Protein AF-A0A3B4TNE7-F1 (afdb_monomer_lite)

pLDDT: mean 70.41, std 19.79, range [25.27, 96.88]

Secondary structure (DSSP, 8-state):
--PPPPP---PPP--SSSHHHHHHHHHTTTT----PPP---HHHHHHHHHHHHHHHHHHHHHHHHHHHHHHHHHHHHHHHHHHHHSPPHHHHHHHHHHHHHHHTTSSSS------------------------TT-----S------TTTTTTT--HHHHHHHHHHHHHHSSTT-----HHHHT-HHHHHSSS---SS-SS-H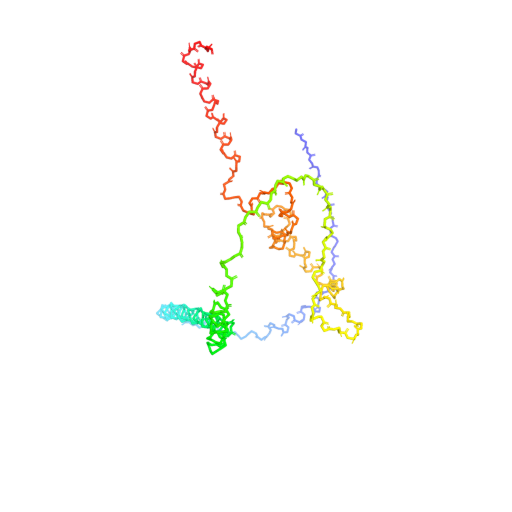HHHHHHHHHHHHHHHHHHHHTT----

InterPro domains:
  IPR012579 U3 small nucleolar RNA-associated protein NOL7, C-terminal [PF08157] (143-206)

Organism: Seriola dumerili (NCBI:txid41447)

Sequence (229 aa):
MAKKQRGKTTSQSKTANNEKQEENFTLMLESSDDEAPEEVTFEDSKAQALRSMKRALDTARREKELLKEKRRKRQELFQEQKKRKLLPDDLLEEIDSASSKKQKQSEDEAEEERQEDDEEESRKKKKKRSGKFVHARNLKGNYTVATMKEERASASFQQQAAKDFIQSRLYGPGSCRTTSNELLSLQNKKGRNKSAAVQFVKKDWACKEKAKAEKLKKRWVHKQQIPSC

Foldseek 3Di:
DDDDDDDDDDDDDDPDPVPVVVVVVVVVPVPPPVPDPDPQDPVNVVVVVVVVVVVVVVVVVVVVVVVVVVVVVVVVVVVVVVVVPDDPVVVVVVVVVVVVVVVVVPPPPPPDDDDDDDDDDDDDDDDDDDPPPPDDPPPPDDDDPDDCVVVCVPPPPVNVVVVVVCCCPAVNPPHPDDDPCVLPPVCCVPDPDVDDSDDPDDPCVVVVVVVVVVVVVVVVCVVVVPPDD

Radius of gyration: 39.33 Å; chains: 1; bounding box: 101×70×79 Å

Structure (mmCIF, N/CA/C/O backbone):
data_AF-A0A3B4TNE7-F1
#
_entry.id   AF-A0A3B4TNE7-F1
#
loop_
_atom_site.group_PDB
_atom_site.id
_atom_site.type_symbol
_atom_site.label_atom_id
_atom_site.label_alt_id
_atom_site.label_comp_id
_atom_site.label_asym_id
_atom_site.label_entity_id
_atom_site.label_seq_id
_atom_site.pdbx_PDB_ins_code
_atom_site.Cartn_x
_atom_site.Cartn_y
_atom_site.Cartn_z
_atom_site.occupancy
_atom_site.B_iso_or_equiv
_atom_site.auth_seq_id
_atom_site.auth_comp_id
_atom_site.auth_asym_id
_atom_site.auth_atom_id
_atom_site.pdbx_PDB_model_num
ATOM 1 N N . MET A 1 1 ? 16.057 38.298 -19.330 1.00 39.72 1 MET A N 1
ATOM 2 C CA . MET A 1 1 ? 17.106 37.310 -19.670 1.00 39.72 1 MET A CA 1
ATOM 3 C C . MET A 1 1 ? 18.257 37.462 -18.676 1.00 39.72 1 MET A C 1
ATOM 5 O O . MET A 1 1 ? 19.067 38.358 -18.850 1.00 39.72 1 MET A O 1
ATOM 9 N N . ALA A 1 2 ? 18.300 36.670 -17.600 1.00 44.59 2 ALA A N 1
ATOM 10 C CA . ALA A 1 2 ? 19.342 36.769 -16.568 1.00 44.59 2 ALA A CA 1
ATOM 11 C C . ALA A 1 2 ? 20.247 35.527 -16.622 1.00 44.59 2 ALA A C 1
ATOM 13 O O . ALA A 1 2 ? 19.770 34.405 -16.448 1.00 44.59 2 ALA A O 1
ATOM 14 N N . LYS A 1 3 ? 21.540 35.719 -16.910 1.00 51.16 3 LYS A N 1
ATOM 15 C CA . LYS A 1 3 ? 22.545 34.647 -16.993 1.00 51.16 3 LYS A CA 1
ATOM 16 C C . LYS A 1 3 ? 23.055 34.322 -15.583 1.00 51.16 3 LYS A C 1
ATOM 18 O O . LYS A 1 3 ? 23.629 35.185 -14.929 1.00 51.16 3 LYS A O 1
ATOM 23 N N . LYS A 1 4 ? 22.859 33.085 -15.116 1.00 57.53 4 LYS A N 1
ATOM 24 C CA . LYS A 1 4 ? 23.479 32.562 -13.886 1.00 57.53 4 LYS A CA 1
ATOM 25 C C . LYS A 1 4 ? 24.861 31.997 -14.222 1.00 57.53 4 LYS A C 1
ATOM 27 O O . LYS A 1 4 ? 24.959 31.058 -15.008 1.00 57.53 4 LYS A O 1
ATOM 32 N N . GLN A 1 5 ? 25.913 32.565 -13.635 1.00 49.62 5 GLN A N 1
ATOM 33 C CA . GLN A 1 5 ? 27.259 31.993 -13.664 1.00 49.62 5 GLN A CA 1
ATOM 34 C C . GLN A 1 5 ? 27.349 30.814 -12.685 1.00 49.62 5 GLN A C 1
ATOM 36 O O . GLN A 1 5 ? 26.835 30.861 -11.569 1.00 49.62 5 GLN A O 1
ATOM 41 N N . ARG A 1 6 ? 27.967 29.728 -13.152 1.00 44.12 6 ARG A N 1
ATOM 42 C CA . ARG A 1 6 ? 28.095 28.435 -12.477 1.00 44.12 6 ARG A CA 1
ATOM 43 C C . ARG A 1 6 ? 29.470 28.393 -11.805 1.00 44.12 6 ARG A C 1
ATOM 45 O O . ARG A 1 6 ? 30.482 28.485 -12.493 1.00 44.12 6 ARG A O 1
ATOM 52 N N . GLY A 1 7 ? 29.495 28.301 -10.477 1.00 46.03 7 GLY A N 1
ATOM 53 C CA . GLY A 1 7 ? 30.724 28.165 -9.693 1.00 46.03 7 GLY A CA 1
ATOM 54 C C . GLY A 1 7 ? 31.453 26.860 -10.016 1.00 46.03 7 GLY A C 1
ATOM 55 O O . GLY A 1 7 ? 30.835 25.800 -10.121 1.00 46.03 7 GLY A O 1
ATOM 56 N N . LYS A 1 8 ? 32.769 26.967 -10.203 1.00 44.25 8 LYS A N 1
ATOM 57 C CA . LYS A 1 8 ? 33.713 25.885 -10.485 1.00 44.25 8 LYS A CA 1
ATOM 58 C C . LYS A 1 8 ? 34.330 25.441 -9.159 1.00 44.25 8 LYS A C 1
ATOM 60 O O . LYS A 1 8 ? 35.026 26.228 -8.531 1.00 44.25 8 LYS A O 1
ATOM 65 N N . THR A 1 9 ? 34.081 24.206 -8.732 1.00 42.56 9 THR A N 1
ATOM 66 C CA . THR A 1 9 ? 34.819 23.576 -7.628 1.00 42.56 9 THR A CA 1
ATOM 67 C C . THR A 1 9 ? 35.803 22.577 -8.219 1.00 42.56 9 THR A C 1
ATOM 69 O O . THR A 1 9 ? 35.409 21.580 -8.821 1.00 42.56 9 THR A O 1
ATOM 72 N N . THR A 1 10 ? 37.087 22.882 -8.088 1.00 41.84 10 THR A N 1
ATOM 73 C CA . THR A 1 10 ? 38.208 21.986 -8.368 1.00 41.84 10 THR A CA 1
ATOM 74 C C . THR A 1 10 ? 38.321 20.967 -7.237 1.00 41.84 10 THR A C 1
ATOM 76 O O . THR A 1 10 ? 38.662 21.332 -6.114 1.00 41.84 10 THR A O 1
ATOM 79 N N . SER A 1 11 ? 38.030 19.699 -7.519 1.00 42.72 11 SER A N 1
ATOM 80 C CA . SER A 1 11 ?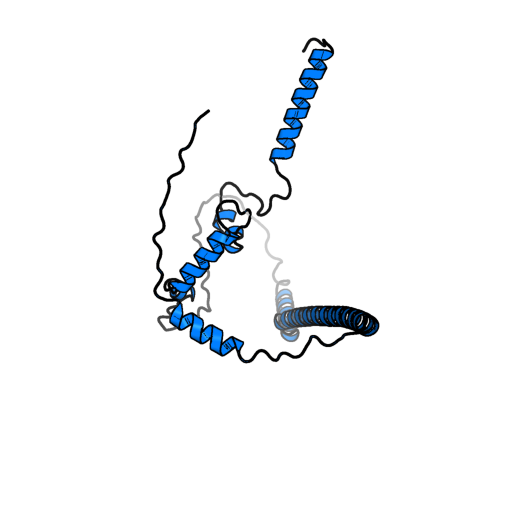 38.310 18.593 -6.602 1.00 42.72 11 SER A CA 1
ATOM 81 C C . SER A 1 11 ? 39.737 18.106 -6.836 1.00 42.72 11 SER A C 1
ATOM 83 O O . SER A 1 11 ? 40.076 17.657 -7.928 1.00 42.72 11 SER A O 1
ATOM 85 N N . GLN A 1 12 ? 40.569 18.250 -5.808 1.00 47.28 12 GLN A N 1
ATOM 86 C CA . GLN A 1 12 ? 41.933 17.738 -5.757 1.00 47.28 12 GLN A CA 1
ATOM 87 C C . GLN A 1 12 ? 41.920 16.206 -5.642 1.00 47.28 12 GLN A C 1
ATOM 89 O O . GLN A 1 12 ? 41.137 15.626 -4.888 1.00 47.28 12 GLN A O 1
ATOM 94 N N . SER A 1 13 ? 42.789 15.575 -6.425 1.00 48.50 13 SER A N 1
ATOM 95 C CA . SER A 1 13 ? 43.080 14.144 -6.481 1.00 48.50 13 SER A CA 1
ATOM 96 C C . SER A 1 13 ? 43.609 13.604 -5.150 1.00 48.50 13 SER A C 1
ATOM 98 O O . SER A 1 13 ? 44.523 14.184 -4.565 1.00 48.50 13 SER A O 1
ATOM 100 N N . LYS A 1 14 ? 43.086 12.454 -4.710 1.00 48.50 14 LYS A N 1
ATOM 101 C CA . LYS A 1 14 ? 43.605 11.682 -3.573 1.00 48.50 14 LYS A CA 1
ATOM 102 C C . LYS A 1 14 ? 43.960 10.267 -4.044 1.00 48.50 14 LYS A C 1
ATOM 104 O O . LYS A 1 14 ? 43.216 9.318 -3.832 1.00 48.50 14 LYS A O 1
ATOM 109 N N . THR A 1 15 ? 45.085 10.154 -4.740 1.00 50.31 15 THR A N 1
ATOM 110 C CA . THR A 1 15 ? 45.755 8.900 -5.113 1.00 50.31 15 THR A CA 1
ATOM 111 C C . THR A 1 15 ? 46.699 8.512 -3.979 1.00 50.31 15 THR A C 1
ATOM 113 O O . THR A 1 15 ? 47.808 9.027 -3.912 1.00 50.31 15 THR A O 1
ATOM 116 N N . ALA A 1 16 ? 46.249 7.678 -3.037 1.00 50.91 16 ALA A N 1
ATOM 117 C CA . ALA A 1 16 ? 47.146 7.082 -2.031 1.00 50.91 16 ALA A CA 1
ATOM 118 C C . ALA A 1 16 ? 46.597 5.819 -1.330 1.00 50.91 16 ALA A C 1
ATOM 120 O O . ALA A 1 16 ? 47.152 5.421 -0.316 1.00 50.91 16 ALA A O 1
ATOM 121 N N . ASN A 1 17 ? 45.505 5.201 -1.804 1.00 49.38 17 ASN A N 1
ATOM 122 C CA . ASN A 1 17 ? 44.884 4.053 -1.112 1.00 49.38 17 ASN A CA 1
ATOM 123 C C . ASN A 1 17 ? 44.431 2.907 -2.042 1.00 49.38 17 ASN A C 1
ATOM 125 O O . ASN A 1 17 ? 43.662 2.058 -1.601 1.00 49.38 17 ASN A O 1
ATOM 129 N N . ASN A 1 18 ? 44.882 2.860 -3.302 1.00 51.56 18 ASN A N 1
ATOM 130 C CA . ASN A 1 18 ? 44.434 1.822 -4.243 1.00 51.56 18 ASN A CA 1
ATOM 131 C C . ASN A 1 18 ? 45.281 0.536 -4.221 1.00 51.56 18 ASN A C 1
ATOM 133 O O . ASN A 1 18 ? 44.704 -0.529 -4.388 1.00 51.56 18 ASN A O 1
ATOM 137 N N . GLU A 1 19 ? 46.581 0.576 -3.898 1.00 54.25 19 GLU A N 1
ATOM 138 C CA . GLU A 1 19 ? 47.434 -0.635 -3.959 1.00 54.25 19 GLU A CA 1
ATOM 139 C C . GLU A 1 19 ? 46.936 -1.781 -3.058 1.00 54.25 19 GLU A C 1
ATOM 141 O O . GLU A 1 19 ? 46.863 -2.927 -3.484 1.00 54.25 19 GLU A O 1
ATOM 146 N N . LYS A 1 20 ? 46.472 -1.486 -1.835 1.00 54.47 20 LYS A N 1
ATOM 147 C CA . LYS A 1 20 ? 45.992 -2.533 -0.907 1.00 54.47 20 LYS A CA 1
ATOM 148 C C . LYS A 1 20 ? 44.595 -3.071 -1.231 1.00 54.47 20 LYS A C 1
ATOM 150 O O . LYS A 1 20 ? 44.213 -4.125 -0.720 1.00 54.47 20 LYS A O 1
ATOM 155 N N . GLN A 1 21 ? 43.797 -2.345 -2.017 1.00 55.97 21 GLN A N 1
ATOM 156 C CA . GLN A 1 21 ? 42.520 -2.866 -2.516 1.00 55.97 21 GLN A CA 1
ATOM 157 C C . GLN A 1 21 ? 42.719 -3.669 -3.798 1.00 55.97 21 GLN A C 1
ATOM 159 O O . GLN A 1 21 ? 42.019 -4.658 -3.984 1.00 55.97 21 GLN A O 1
ATOM 164 N N . GLU A 1 22 ? 43.688 -3.296 -4.631 1.00 54.75 22 GLU A N 1
ATOM 165 C CA . GLU A 1 22 ? 44.013 -4.010 -5.864 1.00 54.75 22 GLU A CA 1
ATOM 166 C C . GLU A 1 22 ? 44.557 -5.416 -5.583 1.00 54.75 22 GLU A C 1
ATOM 168 O O . GLU A 1 22 ? 44.107 -6.361 -6.223 1.00 54.75 22 GLU A O 1
ATOM 173 N N . GLU A 1 23 ? 45.398 -5.609 -4.561 1.00 56.78 23 GLU A N 1
ATOM 174 C CA . GLU A 1 23 ? 45.886 -6.949 -4.181 1.00 56.78 23 GLU A CA 1
ATOM 175 C C . GLU A 1 23 ? 44.764 -7.870 -3.667 1.00 56.78 23 GLU A C 1
ATOM 177 O O . GLU A 1 23 ? 44.716 -9.048 -4.014 1.00 56.78 23 GLU A O 1
ATOM 182 N N . ASN A 1 24 ? 43.805 -7.332 -2.902 1.00 57.38 24 ASN A N 1
ATOM 183 C CA . ASN A 1 24 ? 42.657 -8.100 -2.400 1.00 57.38 24 ASN A CA 1
ATOM 184 C C . ASN A 1 24 ? 41.606 -8.387 -3.486 1.00 57.38 24 ASN A C 1
ATOM 186 O O . ASN A 1 24 ? 40.934 -9.414 -3.429 1.00 57.38 24 ASN A O 1
ATOM 190 N N . PHE A 1 25 ? 41.457 -7.501 -4.475 1.00 56.94 25 PHE A N 1
ATOM 191 C CA . PHE A 1 25 ? 40.625 -7.766 -5.651 1.00 56.94 25 PHE A CA 1
ATOM 192 C C . PHE A 1 25 ? 41.302 -8.741 -6.624 1.00 56.94 25 PHE A C 1
ATOM 194 O O . PHE A 1 25 ? 40.604 -9.541 -7.238 1.00 56.94 25 PHE A O 1
ATOM 201 N N . THR A 1 26 ? 42.634 -8.727 -6.721 1.00 55.97 26 THR A N 1
ATOM 202 C CA . THR A 1 26 ? 43.412 -9.639 -7.580 1.00 55.97 26 THR A CA 1
ATOM 203 C C . THR A 1 26 ? 43.407 -11.066 -7.024 1.00 55.97 26 THR A C 1
ATOM 205 O O . THR A 1 26 ? 43.075 -11.995 -7.754 1.00 55.97 26 THR A O 1
ATOM 208 N N . LEU A 1 27 ? 43.609 -11.244 -5.710 1.00 56.09 27 LEU A N 1
ATOM 209 C CA . LEU A 1 27 ? 43.535 -12.561 -5.053 1.00 56.09 27 LEU A CA 1
ATOM 210 C C . LEU A 1 27 ? 42.132 -13.198 -5.082 1.00 56.09 27 LEU A C 1
ATOM 212 O O . LEU A 1 27 ? 42.007 -14.413 -4.955 1.00 56.09 27 LEU A O 1
ATOM 216 N N . MET A 1 28 ? 41.069 -12.400 -5.243 1.00 55.97 28 MET A N 1
ATOM 217 C CA . MET A 1 28 ? 39.691 -12.900 -5.367 1.00 55.97 28 MET A CA 1
ATOM 218 C C . MET A 1 28 ? 39.300 -13.218 -6.823 1.00 55.97 28 MET A C 1
ATOM 220 O O . MET A 1 28 ? 38.277 -13.863 -7.047 1.00 55.97 28 MET A O 1
ATOM 224 N N . LEU A 1 29 ? 40.098 -12.786 -7.807 1.00 54.59 29 LEU A N 1
ATOM 225 C CA . LEU A 1 29 ? 39.828 -12.982 -9.235 1.00 54.59 29 LEU A CA 1
ATOM 226 C C . LEU A 1 29 ? 40.574 -14.190 -9.832 1.00 54.59 29 LEU A C 1
ATOM 228 O O . LEU A 1 29 ? 40.156 -14.710 -10.860 1.00 54.59 29 LEU A O 1
ATOM 232 N N . GLU A 1 30 ? 41.629 -14.682 -9.177 1.00 49.03 30 GLU A N 1
ATOM 233 C CA . GLU A 1 30 ? 42.435 -15.828 -9.646 1.00 49.03 30 GLU A CA 1
ATOM 234 C C . GLU A 1 30 ? 41.802 -17.210 -9.394 1.00 49.03 30 GLU A C 1
ATOM 236 O O . GLU A 1 30 ? 42.361 -18.225 -9.794 1.00 49.03 30 GLU A O 1
ATOM 241 N N . SER A 1 31 ? 40.604 -17.265 -8.800 1.00 54.00 31 SER A N 1
ATOM 242 C CA . SER A 1 31 ? 39.769 -18.477 -8.738 1.00 54.00 31 SER A CA 1
ATOM 243 C C . SER A 1 31 ? 38.489 -18.315 -9.565 1.00 54.00 31 SER A C 1
ATOM 245 O O . SER A 1 31 ? 37.393 -18.648 -9.111 1.00 54.00 31 SER A O 1
ATOM 247 N N . SER A 1 32 ? 38.611 -17.757 -10.769 1.00 54.34 32 SER A N 1
ATOM 248 C CA . SER A 1 32 ? 37.557 -17.843 -11.778 1.00 54.34 32 SER A CA 1
ATOM 249 C C . SER A 1 32 ? 37.662 -19.210 -12.452 1.00 54.34 32 SER A C 1
ATOM 251 O O . SER A 1 32 ? 38.539 -19.426 -13.281 1.00 54.34 32 SER A O 1
ATOM 253 N N . ASP A 1 33 ? 36.796 -20.130 -12.034 1.00 62.12 33 ASP A N 1
ATOM 254 C CA . ASP A 1 33 ? 36.494 -21.387 -12.720 1.00 62.12 33 ASP A CA 1
ATOM 255 C C . ASP A 1 33 ? 36.070 -21.039 -14.155 1.00 62.12 33 ASP A C 1
ATOM 257 O O . ASP A 1 33 ? 34.956 -20.566 -14.386 1.00 62.12 33 ASP A O 1
ATOM 261 N N . ASP A 1 34 ? 37.010 -21.143 -15.097 1.00 64.81 34 ASP A N 1
ATOM 262 C CA . ASP A 1 34 ? 36.837 -20.895 -16.537 1.00 64.81 34 ASP A CA 1
ATOM 263 C C . ASP A 1 34 ? 36.062 -22.053 -17.187 1.00 64.81 34 ASP A C 1
ATOM 265 O O . ASP A 1 34 ? 36.430 -22.584 -18.233 1.00 64.81 34 ASP A O 1
ATOM 269 N N . GLU A 1 35 ? 34.993 -22.496 -16.524 1.00 70.81 35 GLU A N 1
ATOM 270 C CA . GLU A 1 35 ? 34.055 -23.443 -17.096 1.00 70.81 35 GLU A CA 1
ATOM 271 C C . GLU A 1 35 ? 33.206 -22.650 -18.088 1.00 70.81 35 GLU A C 1
ATOM 273 O O . GLU A 1 35 ? 32.386 -21.796 -17.721 1.00 70.81 35 GLU A O 1
ATOM 278 N N . ALA A 1 36 ? 33.472 -22.883 -19.374 1.00 74.25 36 ALA A N 1
ATOM 279 C CA . ALA A 1 36 ? 32.717 -22.292 -20.464 1.00 74.25 36 ALA A CA 1
ATOM 280 C C . ALA A 1 36 ? 31.206 -22.449 -20.199 1.00 74.25 36 ALA A C 1
ATOM 282 O O . ALA A 1 36 ? 30.784 -23.482 -19.669 1.00 74.25 36 ALA A O 1
ATOM 283 N N . PRO A 1 37 ? 30.369 -21.451 -20.549 1.00 73.06 37 PRO A N 1
ATOM 284 C CA . PRO A 1 37 ? 28.934 -21.554 -20.339 1.00 73.06 37 PRO A CA 1
ATOM 285 C C . PRO A 1 37 ? 28.419 -22.858 -20.935 1.00 73.06 37 PRO A C 1
ATOM 287 O O . PRO A 1 37 ? 28.659 -23.124 -22.113 1.00 73.06 37 PRO A O 1
ATOM 290 N N . GLU A 1 38 ? 27.722 -23.646 -20.116 1.00 69.62 38 GLU A N 1
ATOM 291 C CA . GLU A 1 38 ? 27.114 -24.903 -20.539 1.00 69.62 38 GLU A CA 1
ATOM 292 C C . GLU A 1 38 ? 26.349 -24.657 -21.847 1.00 69.62 38 GLU A C 1
ATOM 294 O O . GLU A 1 38 ? 25.512 -23.749 -21.929 1.00 69.62 38 GLU A O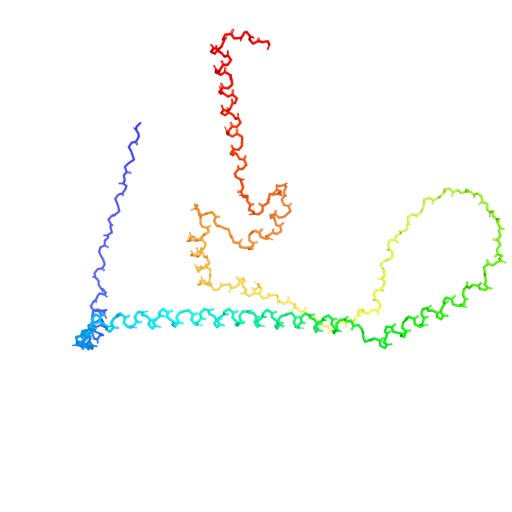 1
ATOM 299 N N . GLU A 1 39 ? 26.687 -25.408 -22.895 1.00 71.00 39 GLU A N 1
ATOM 300 C CA . GLU A 1 39 ? 26.063 -25.278 -24.209 1.00 71.00 39 GLU A CA 1
ATOM 301 C C . GLU A 1 39 ? 24.623 -25.800 -24.124 1.00 71.00 39 GLU A C 1
ATOM 303 O O . GLU A 1 39 ? 24.308 -26.941 -24.453 1.00 71.00 39 GLU A O 1
ATOM 308 N N . VAL A 1 40 ? 23.722 -24.956 -23.624 1.00 74.06 40 VAL A N 1
ATOM 309 C CA . VAL A 1 40 ? 22.304 -25.281 -23.515 1.00 74.06 40 VAL A CA 1
ATOM 310 C C . VAL A 1 40 ? 21.704 -25.229 -24.912 1.00 74.06 40 VAL A C 1
ATOM 312 O O . VAL A 1 40 ? 21.606 -24.166 -25.534 1.00 74.06 40 VAL A O 1
ATOM 315 N N . THR A 1 41 ? 21.265 -26.385 -25.400 1.00 86.00 41 THR A N 1
ATOM 316 C CA . THR A 1 41 ? 20.557 -26.469 -26.677 1.00 86.00 41 THR A CA 1
ATOM 317 C C . THR A 1 41 ? 19.258 -25.657 -26.626 1.00 86.00 41 THR A C 1
ATOM 319 O O . THR A 1 41 ? 18.657 -25.430 -25.567 1.00 86.00 41 THR A O 1
ATOM 322 N N . PHE A 1 42 ? 18.788 -25.191 -27.784 1.00 84.69 42 PHE A N 1
ATOM 323 C CA . PHE A 1 42 ? 17.542 -24.425 -27.864 1.00 84.69 42 PHE A CA 1
ATOM 324 C C . PHE A 1 42 ? 16.346 -25.222 -27.307 1.00 84.69 42 PHE A C 1
ATOM 326 O O . PHE A 1 42 ? 15.467 -24.674 -26.632 1.00 84.69 42 PHE A O 1
ATOM 333 N N . GLU A 1 43 ? 16.345 -26.534 -27.528 1.00 91.38 43 GLU A N 1
ATOM 334 C CA . GLU A 1 43 ? 15.388 -27.493 -26.989 1.00 91.38 43 GLU A CA 1
ATOM 335 C C . GLU A 1 43 ? 15.412 -27.544 -25.456 1.00 91.38 43 GLU A C 1
ATOM 337 O O . GLU A 1 43 ? 14.345 -27.503 -24.829 1.00 91.38 43 GLU A O 1
ATOM 342 N N . ASP A 1 44 ? 16.597 -27.566 -24.844 1.00 92.25 44 ASP A N 1
ATOM 343 C CA . ASP A 1 44 ? 16.748 -27.583 -23.387 1.00 92.25 44 ASP A CA 1
ATOM 344 C C . ASP A 1 44 ? 16.283 -26.274 -22.755 1.00 92.25 44 ASP A C 1
ATOM 346 O O . ASP A 1 44 ? 15.527 -26.291 -21.778 1.00 92.25 44 ASP A O 1
ATOM 350 N N . SER A 1 45 ? 16.625 -25.139 -23.371 1.00 89.56 45 SER A N 1
ATOM 351 C CA . SER A 1 45 ? 16.143 -23.819 -22.955 1.00 89.56 45 SER A CA 1
ATOM 352 C C . SER A 1 45 ? 14.612 -23.747 -23.000 1.00 89.56 45 SER A C 1
ATOM 354 O O . SER A 1 45 ? 13.949 -23.343 -22.034 1.00 89.56 45 SER A O 1
ATOM 356 N N . LYS A 1 46 ? 14.007 -24.254 -24.081 1.00 94.31 46 LYS A N 1
ATOM 357 C CA . LYS A 1 46 ? 12.549 -24.341 -24.226 1.00 94.31 46 LYS A CA 1
ATOM 358 C C . LYS A 1 46 ? 11.925 -25.252 -23.165 1.00 94.31 46 LYS A C 1
ATOM 360 O O . LYS A 1 46 ? 10.907 -24.894 -22.563 1.00 94.31 46 LYS A O 1
ATOM 365 N N . ALA A 1 47 ? 12.521 -26.412 -22.892 1.00 94.69 47 ALA A N 1
ATOM 366 C CA . ALA A 1 47 ? 12.040 -27.336 -21.869 1.00 94.69 47 ALA A CA 1
ATOM 367 C C . ALA A 1 47 ? 12.155 -26.738 -20.456 1.00 94.69 47 ALA A C 1
ATOM 369 O O . ALA A 1 47 ? 11.226 -26.858 -19.647 1.00 94.69 47 ALA A O 1
ATOM 370 N N . GLN A 1 48 ? 13.258 -26.052 -20.155 1.00 93.81 48 GLN A N 1
ATOM 371 C CA . GLN A 1 48 ? 13.488 -25.375 -18.883 1.00 93.81 48 GLN A CA 1
ATOM 372 C C . GLN A 1 48 ? 12.493 -24.233 -18.664 1.00 93.81 48 GLN A C 1
ATOM 374 O O . GLN A 1 48 ? 11.909 -24.141 -17.580 1.00 93.81 48 GLN A O 1
ATOM 379 N N . ALA A 1 49 ? 12.218 -23.424 -19.690 1.00 94.12 49 ALA A N 1
ATOM 380 C CA . ALA A 1 49 ? 11.225 -22.355 -19.626 1.00 94.12 49 ALA A CA 1
ATOM 381 C C . ALA A 1 49 ? 9.820 -22.897 -19.306 1.00 94.12 49 ALA A C 1
ATOM 383 O O . ALA A 1 49 ? 9.138 -22.391 -18.409 1.00 94.12 49 ALA A O 1
ATOM 384 N N . LEU A 1 50 ? 9.406 -23.990 -19.958 1.00 95.19 50 LEU A N 1
ATOM 385 C CA . LEU A 1 50 ? 8.114 -24.632 -19.687 1.00 95.19 50 LEU A CA 1
ATOM 386 C C . LEU A 1 50 ? 8.035 -25.218 -18.270 1.00 95.19 50 LEU A C 1
ATOM 388 O O . LEU A 1 50 ? 7.003 -25.092 -17.604 1.00 95.19 50 LEU A O 1
ATOM 392 N N . ARG A 1 51 ? 9.114 -25.842 -17.779 1.00 95.62 51 ARG A N 1
ATOM 393 C CA . ARG A 1 51 ? 9.191 -26.347 -16.396 1.00 95.62 51 ARG A CA 1
ATOM 394 C C . ARG A 1 51 ? 9.128 -25.204 -15.384 1.00 95.62 51 ARG A C 1
ATOM 396 O O . ARG A 1 51 ? 8.412 -25.322 -14.392 1.00 95.62 51 ARG A O 1
ATOM 403 N N . SER A 1 52 ? 9.835 -24.107 -15.644 1.00 95.06 52 SER A N 1
ATOM 404 C CA . SER A 1 52 ? 9.826 -22.907 -14.805 1.00 95.06 52 SER A CA 1
ATOM 405 C C . SER A 1 52 ? 8.419 -22.313 -14.703 1.00 95.06 52 SER A C 1
ATOM 407 O O . SER A 1 52 ? 7.911 -22.115 -13.599 1.00 95.06 52 SER A O 1
ATOM 409 N N . MET A 1 53 ? 7.728 -22.158 -15.837 1.00 95.56 53 MET A N 1
ATOM 410 C CA . MET A 1 53 ? 6.350 -21.664 -15.870 1.00 95.56 53 MET A CA 1
ATOM 411 C C . MET A 1 53 ? 5.398 -22.557 -15.061 1.00 95.56 53 MET A C 1
ATOM 413 O O . MET A 1 53 ? 4.617 -22.053 -14.256 1.00 95.56 53 MET A O 1
ATOM 417 N N . LYS A 1 54 ? 5.476 -23.886 -15.225 1.00 96.88 54 LYS A N 1
ATOM 418 C CA . LYS A 1 54 ? 4.651 -24.833 -14.452 1.00 96.88 54 LYS A CA 1
ATOM 419 C C . LYS A 1 54 ? 4.909 -24.707 -12.951 1.00 96.88 54 LYS A C 1
ATOM 421 O O . LYS A 1 54 ? 3.965 -24.557 -12.180 1.00 96.88 54 LYS A O 1
ATOM 426 N N . ARG A 1 55 ? 6.184 -24.677 -12.546 1.00 96.56 55 ARG A N 1
ATOM 427 C CA . ARG A 1 55 ? 6.577 -24.493 -11.142 1.00 96.56 55 ARG A CA 1
ATOM 428 C C . ARG A 1 55 ? 6.029 -23.186 -10.573 1.00 96.56 55 ARG A C 1
ATOM 430 O O . ARG A 1 55 ? 5.500 -23.209 -9.470 1.00 96.56 55 ARG A O 1
ATOM 437 N N . ALA A 1 56 ? 6.102 -22.086 -11.323 1.00 95.75 56 ALA A N 1
ATOM 438 C CA . ALA A 1 56 ? 5.582 -20.787 -10.898 1.00 95.75 56 ALA A CA 1
ATOM 439 C C . ALA A 1 56 ? 4.055 -20.789 -10.699 1.00 95.75 56 ALA A C 1
ATOM 441 O O . ALA A 1 56 ? 3.541 -20.198 -9.749 1.00 95.75 56 ALA A O 1
ATOM 442 N N . LEU A 1 57 ? 3.309 -21.480 -11.565 1.00 96.50 57 LEU A N 1
ATOM 443 C CA . LEU A 1 57 ? 1.861 -21.626 -11.395 1.00 96.50 57 LEU A CA 1
ATOM 444 C C . LEU A 1 57 ? 1.519 -22.470 -10.162 1.00 96.50 57 LEU A C 1
ATOM 446 O O . LEU A 1 57 ? 0.610 -22.120 -9.406 1.00 96.50 57 LEU A O 1
ATOM 450 N N . ASP A 1 58 ? 2.255 -23.556 -9.931 1.00 96.12 58 ASP A N 1
ATOM 451 C CA . ASP A 1 58 ? 2.028 -24.431 -8.783 1.00 96.12 58 ASP A CA 1
ATOM 452 C C . ASP A 1 58 ? 2.391 -23.755 -7.458 1.00 96.12 58 ASP A C 1
ATOM 454 O O . ASP A 1 58 ? 1.655 -23.891 -6.478 1.00 96.12 58 ASP A O 1
ATOM 458 N N . THR A 1 59 ? 3.481 -22.984 -7.408 1.00 96.06 59 THR A N 1
ATOM 459 C CA . THR A 1 59 ? 3.837 -22.211 -6.209 1.00 96.06 59 THR A CA 1
ATOM 460 C C . THR A 1 59 ? 2.776 -21.163 -5.896 1.00 96.06 59 THR A C 1
ATOM 462 O O . THR A 1 59 ? 2.349 -21.073 -4.746 1.00 96.06 59 THR A O 1
ATOM 465 N N . ALA A 1 60 ? 2.261 -20.454 -6.904 1.00 94.31 60 ALA A N 1
ATOM 466 C CA . ALA A 1 60 ? 1.185 -19.481 -6.719 1.00 94.31 60 ALA A CA 1
ATOM 467 C C . ALA A 1 60 ? -0.111 -20.127 -6.190 1.00 94.31 60 ALA A C 1
ATOM 469 O O . ALA A 1 60 ? -0.803 -19.555 -5.341 1.00 94.31 60 ALA A O 1
ATOM 470 N N . ARG A 1 61 ? -0.446 -21.340 -6.654 1.00 95.62 61 ARG A N 1
ATOM 471 C CA . ARG A 1 61 ? -1.596 -22.107 -6.140 1.00 95.62 61 ARG A CA 1
ATOM 472 C C . ARG A 1 61 ? -1.413 -22.477 -4.668 1.00 95.62 61 ARG A C 1
ATOM 474 O O . ARG A 1 61 ? -2.297 -22.173 -3.866 1.00 95.62 61 ARG A O 1
ATOM 481 N N . ARG A 1 62 ? -0.257 -23.040 -4.300 1.00 95.38 62 ARG A N 1
ATOM 482 C CA . ARG A 1 62 ? 0.063 -23.401 -2.906 1.00 95.38 62 ARG A CA 1
ATOM 483 C C . ARG A 1 62 ? 0.066 -22.184 -1.985 1.00 95.38 62 ARG A C 1
ATOM 485 O O . ARG A 1 62 ? -0.493 -22.224 -0.894 1.00 95.38 62 ARG A O 1
ATOM 492 N N . GLU A 1 63 ? 0.639 -21.068 -2.427 1.00 94.81 63 GLU A N 1
ATOM 493 C CA . GLU A 1 63 ? 0.667 -19.833 -1.640 1.00 94.81 63 GLU A CA 1
ATOM 494 C C . GLU A 1 63 ? -0.750 -19.300 -1.372 1.00 94.81 63 GLU A C 1
ATOM 496 O O . GLU A 1 63 ? -1.086 -18.919 -0.245 1.00 94.81 63 GLU A O 1
ATOM 501 N N . LYS A 1 64 ? -1.630 -19.352 -2.380 1.00 96.50 64 LYS A N 1
ATOM 502 C CA . LYS A 1 64 ? -3.046 -18.995 -2.231 1.00 96.50 64 LYS A CA 1
ATOM 503 C C . LYS A 1 64 ? -3.759 -19.888 -1.212 1.00 96.50 64 LYS A C 1
ATOM 505 O O . LYS A 1 64 ? -4.605 -19.395 -0.463 1.00 96.50 64 LYS A O 1
ATOM 510 N N . GLU A 1 65 ? -3.451 -21.179 -1.177 1.00 94.69 65 GLU A N 1
ATOM 511 C CA . GLU A 1 65 ? -4.004 -22.119 -0.196 1.00 94.69 65 GLU A CA 1
ATOM 512 C C . GLU A 1 65 ? -3.519 -21.811 1.223 1.00 94.69 65 GLU A C 1
ATOM 514 O O . GLU A 1 65 ? -4.350 -21.669 2.121 1.00 94.69 65 GLU A O 1
ATOM 519 N N . LEU A 1 66 ? -2.221 -21.561 1.411 1.00 94.00 66 LEU A N 1
ATOM 520 C CA . LEU A 1 66 ? -1.660 -21.147 2.703 1.00 94.00 66 LEU A CA 1
ATOM 521 C C . LEU A 1 66 ? -2.289 -19.843 3.217 1.00 94.00 66 LEU A C 1
ATOM 523 O O . LEU A 1 66 ? -2.562 -19.692 4.410 1.00 94.00 66 LEU A O 1
ATOM 527 N N . LEU A 1 67 ? -2.563 -18.886 2.327 1.00 93.31 67 LEU A N 1
ATOM 528 C CA . LEU A 1 67 ? -3.268 -17.651 2.679 1.00 93.31 67 LEU A CA 1
ATOM 529 C C . LEU A 1 67 ? -4.714 -17.909 3.126 1.00 93.31 67 LEU A C 1
ATOM 531 O O . LEU A 1 67 ? -5.180 -17.297 4.093 1.00 93.31 67 LEU A O 1
ATOM 535 N N . LYS A 1 68 ? -5.428 -18.821 2.456 1.00 96.81 68 LYS A N 1
ATOM 536 C CA . LYS A 1 68 ? -6.777 -19.237 2.868 1.00 96.81 68 LYS A CA 1
ATOM 537 C C . LYS A 1 68 ? -6.752 -19.940 4.224 1.00 96.81 68 LYS A C 1
ATOM 539 O O . LYS A 1 68 ? -7.596 -19.640 5.064 1.00 96.81 68 LYS A O 1
ATOM 544 N N . GLU A 1 69 ? -5.782 -20.815 4.462 1.00 94.25 69 GLU A N 1
ATOM 545 C CA . GLU A 1 69 ? -5.622 -21.516 5.737 1.00 94.25 69 GLU A CA 1
ATOM 546 C C . GLU A 1 69 ? -5.332 -20.536 6.884 1.00 94.25 69 GLU A C 1
ATOM 548 O O . GLU A 1 69 ? -5.991 -20.575 7.921 1.00 94.25 69 GLU A O 1
ATOM 553 N N . LYS A 1 70 ? -4.437 -19.560 6.670 1.00 96.44 70 LYS A N 1
ATOM 554 C CA . LYS A 1 70 ? -4.191 -18.470 7.632 1.00 96.44 70 LYS A CA 1
ATOM 555 C C . LYS A 1 70 ? -5.459 -17.674 7.939 1.00 96.44 70 LYS A C 1
ATOM 557 O O . LYS A 1 70 ? -5.661 -17.266 9.083 1.00 96.44 70 LYS A O 1
ATOM 562 N N . ARG A 1 71 ? -6.316 -17.433 6.939 1.00 93.00 71 ARG A N 1
ATOM 563 C CA . ARG A 1 71 ? -7.611 -16.766 7.146 1.00 93.00 71 ARG A CA 1
ATOM 564 C C . ARG A 1 71 ? -8.553 -17.627 7.995 1.00 93.00 71 ARG A C 1
ATOM 566 O O . ARG A 1 71 ? -9.141 -17.083 8.925 1.00 93.00 71 ARG A O 1
ATOM 573 N N . ARG A 1 72 ? -8.654 -18.932 7.718 1.00 95.00 72 ARG A N 1
ATOM 574 C CA . ARG A 1 72 ? -9.463 -19.880 8.510 1.00 95.00 72 ARG A CA 1
ATOM 575 C C . ARG A 1 72 ? -9.004 -19.932 9.967 1.00 95.00 72 ARG A C 1
ATOM 577 O O . ARG A 1 72 ? -9.802 -19.643 10.847 1.00 95.00 72 ARG A O 1
ATOM 584 N N . LYS A 1 73 ? -7.700 -20.101 10.211 1.00 95.06 73 LYS A N 1
ATOM 585 C CA . LYS A 1 73 ? -7.106 -20.081 11.561 1.00 95.06 73 LYS A CA 1
ATOM 586 C C . LYS A 1 73 ? -7.430 -18.800 12.336 1.00 95.06 73 LYS A C 1
ATOM 588 O O . LYS A 1 73 ? -7.778 -18.843 13.509 1.00 95.06 73 LYS A O 1
ATOM 593 N N . ARG A 1 74 ? -7.364 -17.629 11.687 1.00 93.69 74 ARG A N 1
ATOM 594 C CA . ARG A 1 74 ? -7.755 -16.355 12.326 1.00 93.69 74 ARG A CA 1
ATOM 595 C C . ARG A 1 74 ? -9.243 -16.303 12.669 1.00 93.69 74 ARG A C 1
ATOM 597 O O . ARG A 1 74 ? -9.601 -15.742 13.701 1.00 93.69 74 ARG A O 1
ATOM 604 N N . GLN A 1 75 ? -10.094 -16.844 11.803 1.00 93.38 75 GLN A N 1
ATOM 605 C CA . GLN A 1 75 ? -11.533 -16.904 12.037 1.00 93.38 75 GLN A CA 1
ATOM 606 C C . GLN A 1 75 ? -11.869 -17.857 13.190 1.00 93.38 75 GLN A C 1
ATOM 608 O O . GLN A 1 75 ? -12.657 -17.488 14.055 1.00 93.38 75 GLN A O 1
ATOM 613 N N . GLU A 1 76 ? -11.228 -19.023 13.243 1.00 93.38 76 GLU A N 1
ATOM 614 C CA . GLU A 1 76 ? -11.350 -19.990 14.340 1.00 93.38 76 GLU A CA 1
ATOM 615 C C . GLU A 1 76 ? -10.920 -19.373 15.672 1.00 93.38 76 GLU A C 1
ATOM 617 O O . GLU A 1 76 ? -11.690 -19.405 16.626 1.00 93.38 76 GLU A O 1
ATOM 622 N N . LEU A 1 77 ? -9.770 -18.690 15.722 1.00 93.06 77 LEU A N 1
ATOM 623 C CA . LEU A 1 77 ? -9.329 -17.969 16.922 1.00 93.06 77 LEU A CA 1
ATOM 624 C C . LEU A 1 77 ? -10.329 -16.895 17.362 1.00 93.06 77 LEU A C 1
ATOM 626 O O . LEU A 1 77 ? -10.546 -16.703 18.555 1.00 93.06 77 LEU A O 1
ATOM 630 N N . PHE A 1 78 ? -10.948 -16.180 16.420 1.00 91.75 78 PHE A N 1
ATOM 631 C CA . PHE A 1 78 ? -11.967 -15.187 16.757 1.00 91.75 78 PHE A CA 1
ATOM 632 C C . PHE A 1 78 ? -13.233 -15.840 17.318 1.00 91.75 78 PHE A C 1
ATOM 634 O O . PHE A 1 78 ? -13.794 -15.344 18.294 1.00 91.75 78 PHE A O 1
ATOM 641 N N . GLN A 1 79 ? -13.670 -16.957 16.732 1.00 88.19 79 GLN A N 1
ATOM 642 C CA . GLN A 1 79 ? -14.798 -17.730 17.245 1.00 88.19 79 GLN A CA 1
ATOM 643 C C . GLN A 1 79 ? -14.492 -18.308 18.627 1.00 88.19 79 GLN A C 1
ATOM 645 O O . GLN A 1 79 ? -15.321 -18.192 19.521 1.00 88.19 79 GLN A O 1
ATOM 650 N N . GLU A 1 80 ? -13.299 -18.856 18.842 1.00 88.69 80 GLU A N 1
ATOM 651 C CA . GLU A 1 80 ? -12.878 -19.374 20.141 1.00 88.69 80 GLU A CA 1
ATOM 652 C C . GLU A 1 80 ? -12.787 -18.253 21.182 1.00 88.69 80 GLU A C 1
ATOM 654 O O . GLU A 1 80 ? -13.288 -18.401 22.289 1.00 88.69 80 GLU A O 1
ATOM 659 N N . GLN A 1 81 ? -12.244 -17.085 20.826 1.00 85.56 81 GLN A N 1
ATOM 660 C CA . GLN A 1 81 ? -12.256 -15.917 21.708 1.00 85.56 81 GLN A CA 1
ATOM 661 C C . GLN A 1 81 ? -13.673 -15.439 22.018 1.00 85.56 81 GLN A C 1
ATOM 663 O O . GLN A 1 81 ? -13.925 -15.001 23.135 1.00 85.56 81 GLN A O 1
ATOM 668 N N . LYS A 1 82 ? -14.598 -15.490 21.055 1.00 80.75 82 LYS A N 1
ATOM 669 C CA . LYS A 1 82 ? -16.009 -15.169 21.293 1.00 80.75 82 LYS A CA 1
ATOM 670 C C . LYS A 1 82 ? -16.638 -16.172 22.254 1.00 80.75 82 LYS A C 1
ATOM 672 O O . LYS A 1 82 ? -17.251 -15.729 23.212 1.00 80.75 82 LYS A O 1
ATOM 677 N N . LYS A 1 83 ? -16.398 -17.471 22.062 1.00 82.12 83 LYS A N 1
ATOM 678 C CA . LYS A 1 83 ? -16.841 -18.535 22.975 1.00 82.12 83 LYS A CA 1
ATOM 679 C C . LYS A 1 83 ? -16.252 -18.374 24.380 1.00 82.12 83 LYS A C 1
ATOM 681 O O . LYS A 1 83 ? -16.989 -18.425 25.343 1.00 82.12 83 LYS A O 1
ATOM 686 N N . ARG A 1 84 ? -14.951 -18.088 24.504 1.00 74.56 84 ARG A N 1
ATOM 687 C CA . ARG A 1 84 ? -14.274 -17.861 25.797 1.00 74.56 84 ARG A CA 1
ATOM 688 C C . ARG A 1 84 ? -14.688 -16.561 26.498 1.00 74.56 84 ARG A C 1
ATOM 690 O O . ARG A 1 84 ? -14.506 -16.444 27.702 1.00 74.56 84 ARG A O 1
ATOM 697 N N . LYS A 1 85 ? -15.138 -15.548 25.749 1.00 71.69 85 LYS A N 1
ATOM 698 C CA . LYS A 1 85 ? -15.638 -14.274 26.300 1.00 71.69 85 LYS A CA 1
ATOM 699 C C . LYS A 1 85 ? -17.113 -14.329 26.683 1.00 71.69 85 LYS A C 1
ATOM 701 O O . LYS A 1 85 ? -17.571 -13.413 27.361 1.00 71.69 85 LYS A O 1
ATOM 706 N N . LEU A 1 86 ? -17.845 -15.332 26.209 1.00 71.19 86 LEU A N 1
ATOM 707 C CA . LEU A 1 86 ? -19.161 -15.645 26.739 1.00 71.19 86 LEU A CA 1
ATOM 708 C C . LEU A 1 86 ? -18.955 -16.321 28.095 1.00 71.19 86 LEU A C 1
ATOM 710 O O . LEU A 1 86 ? -18.027 -17.111 28.273 1.00 71.19 86 LEU A O 1
ATOM 714 N N . LEU A 1 87 ? -19.767 -15.924 29.070 1.00 73.25 87 LEU A N 1
ATOM 715 C CA . LEU A 1 87 ? -19.822 -16.621 30.348 1.00 73.25 87 LEU A CA 1
ATOM 716 C C . LEU A 1 87 ? -20.357 -18.039 30.085 1.00 73.25 87 LEU A C 1
ATOM 718 O O . LEU A 1 87 ? -21.156 -18.190 29.160 1.00 73.25 87 LEU A O 1
ATOM 722 N N . PRO A 1 88 ? -19.912 -19.061 30.840 1.00 82.50 88 PRO A N 1
ATOM 723 C CA . PRO A 1 88 ? -20.505 -20.392 30.778 1.00 82.50 88 PRO A CA 1
ATOM 724 C C . PRO A 1 88 ? -22.030 -20.313 30.849 1.00 82.50 88 PRO A C 1
ATOM 726 O O . PRO A 1 88 ? -22.556 -19.543 31.656 1.00 82.50 88 PRO A O 1
ATOM 729 N N . ASP A 1 89 ? -22.707 -21.099 30.012 1.00 75.19 89 ASP A N 1
ATOM 730 C CA . ASP A 1 89 ? -24.168 -21.072 29.898 1.00 75.19 89 ASP A CA 1
ATOM 731 C C . ASP A 1 89 ? -24.839 -21.345 31.257 1.00 75.19 89 ASP A C 1
ATOM 733 O O . ASP A 1 89 ? -25.791 -20.654 31.604 1.00 75.19 89 ASP A O 1
ATOM 737 N N . ASP A 1 90 ? -24.244 -22.203 32.092 1.00 76.19 90 ASP A N 1
ATOM 738 C CA . ASP A 1 90 ? -24.684 -22.480 33.467 1.00 76.19 90 ASP A CA 1
ATOM 739 C C . ASP A 1 90 ? -24.801 -21.207 34.336 1.00 76.19 90 ASP A C 1
ATOM 741 O O . ASP A 1 90 ? -25.739 -21.056 35.117 1.00 76.19 90 ASP A O 1
ATOM 745 N N . LEU A 1 91 ? -23.868 -20.253 34.192 1.00 78.12 91 LEU A N 1
ATOM 746 C CA . LEU A 1 91 ? -23.912 -18.984 34.934 1.00 78.12 91 LEU A CA 1
ATOM 747 C C . LEU A 1 91 ? -24.935 -18.008 34.346 1.00 78.12 91 LEU A C 1
ATOM 749 O O . LEU A 1 91 ? -25.487 -17.189 35.079 1.00 78.12 91 LEU A O 1
ATOM 753 N N . LEU A 1 92 ? -25.167 -18.052 33.032 1.00 78.50 92 LEU A N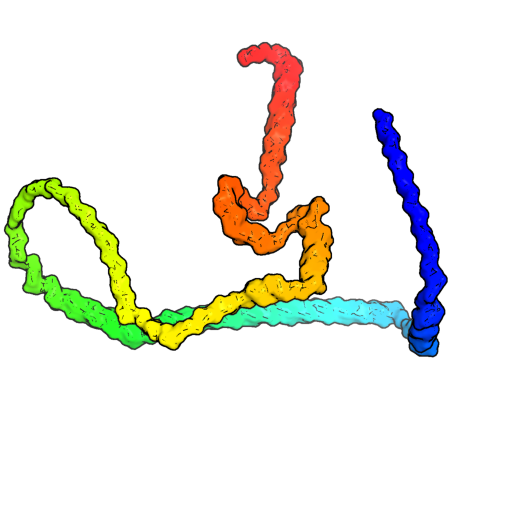 1
ATOM 754 C CA . LEU A 1 92 ? -26.205 -17.240 32.394 1.00 78.50 92 LEU A CA 1
ATOM 755 C C . LEU A 1 92 ? -27.594 -17.725 32.823 1.00 78.50 92 LEU A C 1
ATOM 757 O O . LEU A 1 92 ? -28.427 -16.909 33.212 1.00 78.50 92 LEU A O 1
ATOM 761 N N . GLU A 1 93 ? -27.800 -19.041 32.861 1.00 81.19 93 GLU A N 1
ATOM 762 C CA . GLU A 1 93 ? -29.036 -19.661 33.339 1.00 81.19 93 GLU A CA 1
ATOM 763 C C . GLU A 1 93 ? -29.300 -19.354 34.824 1.00 81.19 93 GLU A C 1
ATOM 765 O O . GLU A 1 93 ? -30.439 -19.064 35.205 1.00 81.19 93 GLU A O 1
ATOM 770 N N . GLU A 1 94 ? -28.259 -19.326 35.667 1.00 84.62 94 GLU A N 1
ATOM 771 C CA . GLU A 1 94 ? -28.382 -18.921 37.073 1.00 84.62 94 GLU A CA 1
ATOM 772 C C . GLU A 1 94 ? -28.800 -17.447 37.217 1.00 84.62 94 GLU A C 1
ATOM 774 O O . GLU A 1 94 ? -29.673 -17.129 38.028 1.00 84.62 94 GLU A O 1
ATOM 779 N N . ILE A 1 95 ? -28.225 -16.537 36.420 1.00 81.75 95 ILE A N 1
ATOM 780 C CA . ILE A 1 95 ? -28.577 -15.107 36.444 1.00 81.75 95 ILE A CA 1
ATOM 781 C C . ILE A 1 95 ? -30.023 -14.894 35.975 1.00 81.75 95 ILE A C 1
ATOM 783 O O . ILE A 1 95 ? -30.770 -14.145 36.616 1.00 81.75 95 ILE A O 1
ATOM 787 N N . ASP A 1 96 ? -30.442 -15.572 34.908 1.00 82.69 96 ASP A N 1
ATOM 788 C CA . ASP A 1 96 ? -31.803 -15.474 34.376 1.00 82.69 96 ASP A CA 1
ATOM 789 C C . ASP A 1 96 ? -32.827 -16.052 35.372 1.00 82.69 96 ASP A C 1
ATOM 791 O O . ASP A 1 96 ? -33.851 -15.421 35.671 1.00 82.69 96 ASP A O 1
ATOM 795 N N . SER A 1 97 ? -32.506 -17.180 36.009 1.00 82.12 97 SER A N 1
ATOM 796 C CA . SER A 1 97 ? -33.308 -17.777 37.087 1.00 82.12 97 SER A CA 1
ATOM 797 C C . SER A 1 97 ? -33.367 -16.892 38.340 1.00 82.12 97 SER A C 1
ATOM 799 O O . SER A 1 97 ? -34.418 -16.754 38.969 1.00 82.12 97 SER A O 1
ATOM 801 N N . ALA A 1 98 ? -32.266 -16.233 38.706 1.00 73.81 98 ALA A N 1
ATOM 802 C CA . ALA A 1 98 ? -32.228 -15.302 39.831 1.00 73.81 98 ALA A CA 1
ATOM 803 C C . ALA A 1 98 ? -33.024 -14.014 39.554 1.00 73.81 98 ALA A C 1
ATOM 805 O O . ALA A 1 98 ? -33.616 -13.447 40.476 1.00 73.81 98 ALA A O 1
ATOM 806 N N . SER A 1 99 ? -33.060 -13.551 38.301 1.00 71.50 99 SER A N 1
ATOM 807 C CA . SER A 1 99 ? -33.840 -12.375 37.895 1.00 71.50 99 SER A CA 1
ATOM 808 C C . SER A 1 99 ? -35.349 -12.648 37.924 1.00 71.50 99 SER A C 1
ATOM 810 O O . SER A 1 99 ? -36.106 -11.868 38.505 1.00 71.50 99 SER A O 1
ATOM 812 N N . SER A 1 100 ? -35.781 -13.809 37.421 1.00 62.06 100 SER A N 1
ATOM 813 C CA . SER A 1 100 ? -37.189 -14.224 37.443 1.00 62.06 100 SER A CA 1
ATOM 814 C C . SER A 1 100 ? -37.696 -14.514 38.860 1.00 62.06 100 SER A C 1
ATOM 816 O O . SER A 1 100 ? -38.859 -14.247 39.171 1.00 62.06 100 SER A O 1
ATOM 818 N N . LYS A 1 101 ? -36.823 -14.971 39.768 1.00 61.59 101 LYS A N 1
ATOM 819 C CA . LYS A 1 101 ? -37.168 -15.156 41.186 1.00 61.59 101 LYS A CA 1
ATOM 820 C C . LYS A 1 101 ? -37.406 -13.833 41.927 1.00 61.59 101 LYS A C 1
ATOM 822 O O . LYS A 1 101 ? -38.188 -13.818 42.872 1.00 61.59 101 LYS A O 1
ATOM 827 N N . LYS A 1 102 ? -36.788 -12.727 41.490 1.00 59.66 102 LYS A N 1
ATOM 828 C CA . LYS A 1 102 ? -37.011 -11.387 42.067 1.00 59.66 102 LYS A CA 1
ATOM 829 C C . LYS A 1 102 ? -38.282 -10.706 41.553 1.00 59.66 102 LYS A C 1
ATOM 831 O O . LYS A 1 102 ? -38.903 -9.983 42.318 1.00 59.66 102 LYS A O 1
ATOM 836 N N . GLN A 1 103 ? -38.700 -10.955 40.308 1.00 56.03 103 GLN A N 1
ATOM 837 C CA . GLN A 1 103 ? -39.955 -10.388 39.780 1.00 56.03 103 GLN A CA 1
ATOM 838 C C . GLN A 1 103 ? -41.214 -11.007 40.400 1.00 56.03 103 GLN A C 1
ATOM 840 O O . GLN A 1 103 ? -42.222 -10.324 40.516 1.00 56.03 103 GLN A O 1
ATOM 845 N N . LYS A 1 104 ? -41.161 -12.259 40.871 1.00 50.66 104 LYS A N 1
ATOM 846 C CA . LYS A 1 104 ? -42.300 -12.896 41.557 1.00 50.66 104 LYS A CA 1
ATOM 847 C C . LYS A 1 104 ? -42.559 -12.389 42.985 1.00 50.66 104 LYS A C 1
ATOM 849 O O . LYS A 1 104 ? -43.501 -12.854 43.609 1.00 50.66 104 LYS A O 1
ATOM 854 N N . GLN A 1 105 ? -41.731 -11.487 43.518 1.00 47.03 105 GLN A N 1
ATOM 855 C CA . GLN A 1 105 ? -41.894 -10.935 44.872 1.00 47.03 105 GLN A CA 1
ATOM 856 C C . GLN A 1 105 ? -42.376 -9.475 44.890 1.00 47.03 105 GLN A C 1
ATOM 858 O O . GLN A 1 105 ? -42.552 -8.929 45.969 1.00 47.03 105 GLN A O 1
ATOM 863 N N . SER A 1 106 ? -42.570 -8.831 43.732 1.00 43.81 106 SER A N 1
ATOM 864 C CA . SER A 1 106 ? -42.919 -7.401 43.647 1.00 43.81 106 SER A CA 1
ATOM 865 C C . SER A 1 106 ? -44.316 -7.108 43.086 1.00 43.81 106 SER A C 1
ATOM 867 O O . SER A 1 106 ? -44.641 -5.943 42.894 1.00 43.81 106 SER A O 1
ATOM 869 N N . GLU A 1 107 ? -45.124 -8.129 42.787 1.00 38.00 107 GLU A N 1
ATOM 870 C CA . GLU A 1 107 ? -46.504 -7.963 42.285 1.00 38.00 107 GLU A CA 1
ATOM 871 C C . GLU A 1 107 ? -47.578 -8.017 43.387 1.00 38.00 107 GLU A C 1
ATOM 873 O O . GLU A 1 107 ? -48.740 -7.777 43.087 1.00 38.00 107 GLU A O 1
ATOM 878 N N . ASP A 1 108 ? -47.208 -8.271 44.648 1.00 33.50 108 ASP A N 1
ATOM 879 C CA . ASP A 1 108 ? -48.161 -8.470 45.760 1.00 33.50 108 ASP A CA 1
ATOM 880 C C . ASP A 1 108 ? -48.217 -7.290 46.763 1.00 33.50 108 ASP A C 1
ATOM 882 O O . ASP A 1 108 ? -48.866 -7.383 47.795 1.00 33.50 108 ASP A O 1
ATOM 886 N N . GLU A 1 109 ? -47.544 -6.162 46.483 1.00 35.44 109 GLU A N 1
ATOM 887 C CA . GLU A 1 109 ? -47.528 -4.964 47.360 1.00 35.44 109 GLU A CA 1
ATOM 888 C C . GLU A 1 109 ? -47.802 -3.641 46.606 1.00 35.44 109 GLU A C 1
ATOM 890 O O . GLU A 1 109 ? -47.266 -2.590 46.954 1.00 35.44 109 GLU A O 1
ATOM 895 N N . ALA A 1 110 ? -48.595 -3.659 45.529 1.00 31.70 110 ALA A N 1
ATOM 896 C CA . ALA A 1 110 ? -48.799 -2.478 44.673 1.00 31.70 110 ALA A CA 1
ATOM 897 C C . ALA A 1 110 ? -50.265 -2.019 44.511 1.00 31.70 110 ALA A C 1
ATOM 899 O O . ALA A 1 110 ? -50.583 -1.359 43.521 1.00 31.70 110 ALA A O 1
ATOM 900 N N . GLU A 1 111 ? -51.148 -2.311 45.473 1.00 34.31 111 GLU A N 1
ATOM 901 C CA . GLU A 1 111 ? -52.517 -1.758 45.528 1.00 34.31 111 GLU A CA 1
ATOM 902 C C . GLU A 1 111 ? -52.817 -1.025 46.852 1.00 34.31 111 GLU A C 1
ATOM 904 O O . GLU A 1 111 ? -53.647 -1.453 47.635 1.00 34.31 111 GLU A O 1
ATOM 909 N N . GLU A 1 112 ? -52.136 0.091 47.107 1.00 35.50 112 GLU A N 1
ATOM 910 C CA . GLU A 1 112 ? -52.510 1.190 48.027 1.00 35.50 112 GLU A CA 1
ATOM 911 C C . GLU A 1 112 ? -51.349 2.198 47.889 1.00 35.50 112 GLU A C 1
ATOM 913 O O . GLU A 1 112 ? -50.193 1.809 47.970 1.00 35.50 112 GLU A O 1
ATOM 918 N N . GLU A 1 113 ? -51.457 3.473 47.533 1.00 30.30 113 GLU A N 1
ATOM 919 C CA . GLU A 1 113 ? -52.486 4.490 47.676 1.00 30.30 113 GLU A CA 1
ATOM 920 C C . GLU A 1 113 ? -52.457 5.422 46.447 1.00 30.30 113 GLU A C 1
ATOM 922 O O . GLU A 1 113 ? -51.425 5.644 45.805 1.00 30.30 113 GLU A O 1
ATOM 927 N N . ARG A 1 114 ? -53.615 6.007 46.137 1.00 32.09 114 ARG A N 1
ATOM 928 C CA . ARG A 1 114 ? -53.748 7.199 45.291 1.00 32.09 114 ARG A CA 1
ATOM 929 C C . ARG A 1 114 ? -53.763 8.457 46.173 1.00 32.09 114 ARG A C 1
ATOM 931 O O . ARG A 1 114 ? -54.164 8.367 47.323 1.00 32.09 114 ARG A O 1
ATOM 938 N N . GLN A 1 115 ? -53.512 9.594 45.511 1.00 28.05 115 GLN A N 1
ATOM 939 C CA . GLN A 1 115 ? -53.794 11.001 45.879 1.00 28.05 115 GLN A CA 1
ATOM 940 C C . GLN A 1 115 ? -52.642 11.780 46.529 1.00 28.05 115 GLN A C 1
ATOM 942 O O . GLN A 1 115 ? -52.124 11.410 47.571 1.00 28.05 115 GLN A O 1
ATOM 947 N N . GLU A 1 116 ? -52.095 12.741 45.771 1.00 29.06 116 GLU A N 1
ATOM 948 C CA . GLU A 1 116 ? -52.219 14.217 45.942 1.00 29.06 116 GLU A CA 1
ATOM 949 C C . GLU A 1 116 ? -50.860 14.699 46.512 1.00 29.06 116 GLU A C 1
ATOM 951 O O . GLU A 1 116 ? -50.205 13.961 47.234 1.00 29.06 116 GLU A O 1
ATOM 956 N N . ASP A 1 117 ? -50.226 15.808 46.149 1.00 26.22 117 ASP A N 1
ATOM 957 C CA . ASP A 1 117 ? -50.696 17.108 45.705 1.00 26.22 117 ASP A CA 1
ATOM 958 C C . ASP A 1 117 ? -49.501 17.921 45.132 1.00 26.22 117 ASP A C 1
ATOM 960 O O . ASP A 1 117 ? -48.363 17.446 45.069 1.00 26.22 117 ASP A O 1
ATOM 964 N N . ASP A 1 118 ? -49.826 19.142 44.733 1.00 25.27 118 ASP A N 1
ATOM 965 C CA . ASP A 1 118 ? -49.137 20.196 43.984 1.00 25.27 118 ASP A CA 1
ATOM 966 C C . ASP A 1 118 ? -47.672 20.629 44.267 1.00 25.27 118 ASP A C 1
ATOM 968 O O . ASP A 1 118 ? -47.061 20.369 45.300 1.00 25.27 118 ASP A O 1
ATOM 972 N N . GLU A 1 119 ? -47.167 21.349 43.250 1.00 30.12 119 GLU A N 1
ATOM 973 C CA . GLU A 1 119 ? -46.136 22.408 43.174 1.00 30.12 119 GLU A CA 1
ATOM 974 C C . GLU A 1 119 ? -45.114 22.611 44.322 1.00 30.12 119 GLU A C 1
ATOM 976 O O . GLU A 1 119 ? -45.466 22.844 45.467 1.00 30.12 119 GLU A O 1
ATOM 981 N N . GLU A 1 120 ? -43.812 22.689 43.993 1.00 28.27 120 GLU A N 1
ATOM 982 C CA . GLU A 1 120 ? -43.064 23.968 43.965 1.00 28.27 120 GLU A CA 1
ATOM 983 C C . GLU A 1 120 ? -41.563 23.773 43.645 1.00 28.27 120 GLU A C 1
ATOM 985 O O . GLU A 1 120 ? -40.892 22.784 43.952 1.00 28.27 120 GLU A O 1
ATOM 990 N N . GLU A 1 121 ? -41.028 24.803 43.009 1.00 32.56 121 GLU A N 1
ATOM 991 C CA . GLU A 1 121 ? -39.656 25.061 42.612 1.00 32.56 121 GLU A CA 1
ATOM 992 C C . GLU A 1 121 ? -38.634 24.976 43.772 1.00 32.56 121 GLU A C 1
ATOM 994 O O . GLU A 1 121 ? -38.688 25.742 44.727 1.00 32.56 121 GLU A O 1
ATOM 999 N N . SER A 1 122 ? -37.571 24.161 43.661 1.00 29.84 122 SER A N 1
ATOM 1000 C CA . SER A 1 122 ? -36.296 24.524 44.311 1.00 29.84 122 SER A CA 1
ATOM 1001 C C . SER A 1 122 ? -35.045 23.913 43.668 1.00 29.84 122 SER A C 1
ATOM 1003 O O . SER A 1 122 ? -34.759 22.715 43.655 1.00 29.84 122 SER A O 1
ATOM 1005 N N . ARG A 1 123 ? -34.213 24.824 43.164 1.00 42.69 123 ARG A N 1
ATOM 1006 C CA . ARG A 1 123 ? -32.846 24.616 42.683 1.00 42.69 123 ARG A CA 1
ATOM 1007 C C . ARG A 1 123 ? -31.953 24.061 43.798 1.00 42.69 123 ARG A C 1
ATOM 1009 O O . ARG A 1 123 ? -31.559 24.815 44.685 1.00 42.69 123 ARG A O 1
ATOM 1016 N N . LYS A 1 124 ? -31.484 22.809 43.706 1.00 36.53 124 LYS A N 1
ATOM 1017 C CA . LYS A 1 124 ? -30.309 22.350 44.481 1.00 36.53 124 LYS A CA 1
ATOM 1018 C C . LYS A 1 124 ? -29.347 21.496 43.651 1.00 36.53 124 LYS A C 1
ATOM 1020 O O . LYS A 1 124 ? -29.604 20.348 43.303 1.00 36.53 124 LYS A O 1
ATOM 1025 N N . LYS A 1 125 ? -28.178 22.095 43.390 1.00 45.50 125 LYS A N 1
ATOM 1026 C CA . LYS A 1 125 ? -26.935 21.487 42.891 1.00 45.50 125 LYS A CA 1
ATOM 1027 C C . LYS A 1 125 ? -26.674 20.127 43.561 1.00 45.50 125 LYS A C 1
ATOM 1029 O O . LYS A 1 125 ? -26.288 20.089 44.728 1.00 45.50 125 LYS A O 1
ATOM 1034 N N . LYS A 1 126 ? -26.764 19.018 42.816 1.00 42.09 126 LYS A N 1
ATOM 1035 C CA . LYS A 1 126 ? -26.226 17.719 43.256 1.00 42.09 126 LYS A CA 1
ATOM 1036 C C . LYS A 1 126 ? -24.854 17.464 42.634 1.00 42.09 126 LYS A C 1
ATOM 1038 O O . LYS A 1 126 ? -24.690 17.124 41.466 1.00 42.09 126 LYS A O 1
ATOM 1043 N N . LYS A 1 127 ? -23.859 17.689 43.491 1.00 45.44 127 LYS A N 1
ATOM 1044 C CA . LYS A 1 127 ? -22.447 17.306 43.404 1.00 45.44 127 LYS A CA 1
ATOM 1045 C C . LYS A 1 127 ? -22.325 15.857 42.903 1.00 45.44 127 LYS A C 1
ATOM 1047 O O . LYS A 1 127 ? -22.949 14.959 43.467 1.00 45.44 127 LYS A O 1
ATOM 1052 N N . LYS A 1 128 ? -21.501 15.630 41.874 1.00 47.00 128 LYS A N 1
ATOM 1053 C CA . LYS A 1 128 ? -21.131 14.291 41.387 1.00 47.00 128 LYS A CA 1
ATOM 1054 C C . LYS A 1 128 ? -20.568 13.467 42.550 1.00 47.00 128 LYS A C 1
ATOM 1056 O O . LYS A 1 128 ? -19.479 13.765 43.036 1.00 47.00 128 LYS A O 1
ATOM 1061 N N . ARG A 1 129 ? -21.289 12.433 42.988 1.00 47.69 129 ARG A N 1
ATOM 1062 C CA . ARG A 1 129 ? -20.710 11.363 43.807 1.00 47.69 129 ARG A CA 1
ATOM 1063 C C . ARG A 1 129 ? -19.969 10.451 42.838 1.00 47.69 129 ARG A C 1
ATOM 1065 O O . ARG A 1 129 ? -20.594 9.742 42.057 1.00 47.69 129 ARG A O 1
ATOM 1072 N N . SER A 1 130 ? -18.642 10.535 42.830 1.00 46.28 130 SER A N 1
ATOM 1073 C CA . SER A 1 130 ? -17.807 9.513 42.211 1.00 46.28 130 SER A CA 1
ATOM 1074 C C . SER A 1 130 ? -18.139 8.184 42.886 1.00 46.28 130 SER A C 1
ATOM 1076 O O . SER A 1 130 ? -17.981 8.031 44.099 1.00 46.28 130 SER A O 1
ATOM 1078 N N . GLY A 1 131 ? -18.681 7.248 42.109 1.00 47.91 131 GLY A N 1
ATOM 1079 C CA . GLY A 1 131 ? -18.899 5.882 42.559 1.00 47.91 131 GLY A CA 1
ATOM 1080 C C . GLY A 1 131 ? -17.577 5.314 43.063 1.00 47.91 131 GLY A C 1
ATOM 1081 O O . GLY A 1 131 ? -16.568 5.340 42.359 1.00 47.91 131 GLY A O 1
ATOM 1082 N N . LYS A 1 132 ? -17.576 4.854 44.313 1.00 51.59 132 LYS A N 1
ATOM 1083 C CA . LYS A 1 132 ? -16.472 4.100 44.900 1.00 51.59 132 LYS A CA 1
ATOM 1084 C C . LYS A 1 132 ? -16.299 2.833 44.062 1.00 51.59 132 LYS A C 1
ATOM 1086 O O . LYS A 1 132 ? -17.173 1.974 44.066 1.00 51.59 132 LYS A O 1
ATOM 1091 N N . PHE A 1 133 ? -15.191 2.718 43.334 1.00 48.12 133 PHE A N 1
ATOM 1092 C CA . PHE A 1 133 ? -14.776 1.443 42.757 1.00 48.12 133 PHE A CA 1
ATOM 1093 C C . PHE A 1 133 ? -14.359 0.529 43.917 1.00 48.12 133 PHE A C 1
ATOM 1095 O O . PHE A 1 133 ? -13.275 0.680 44.472 1.00 48.12 133 PHE A O 1
ATOM 1102 N N . VAL A 1 134 ? -15.232 -0.403 44.305 1.00 55.66 134 VAL A N 1
ATOM 1103 C CA . VAL A 1 134 ? -15.042 -1.336 45.438 1.00 55.66 134 VAL A CA 1
ATOM 1104 C C . VAL A 1 134 ? -14.011 -2.446 45.128 1.00 55.66 134 VAL A C 1
ATOM 1106 O O . VAL A 1 134 ? -13.856 -3.400 45.879 1.00 55.66 134 VAL A O 1
ATOM 1109 N N . HIS A 1 135 ? -13.223 -2.328 44.054 1.00 53.31 135 HIS A N 1
ATOM 1110 C CA . HIS A 1 135 ? -12.174 -3.310 43.758 1.00 53.31 135 HIS A CA 1
ATOM 1111 C C . HIS A 1 135 ? -10.923 -2.713 43.103 1.00 53.31 135 HIS A C 1
ATOM 1113 O O . HIS A 1 135 ? -10.398 -3.236 42.122 1.00 53.31 135 HIS A O 1
ATOM 1119 N N . ALA A 1 136 ? -10.410 -1.611 43.651 1.00 56.94 136 ALA A N 1
ATOM 1120 C CA . ALA A 1 136 ? -9.027 -1.223 43.398 1.00 56.94 136 ALA A CA 1
ATOM 1121 C C . ALA A 1 136 ? -8.125 -2.052 44.326 1.00 56.94 136 ALA A C 1
ATOM 1123 O O . ALA A 1 136 ? -7.984 -1.749 45.509 1.00 56.94 136 ALA A O 1
ATOM 1124 N N . ARG A 1 137 ? -7.541 -3.140 43.810 1.00 63.88 137 ARG A N 1
ATOM 1125 C CA . ARG A 1 137 ? -6.427 -3.805 44.497 1.00 63.88 137 ARG A CA 1
ATOM 1126 C C . ARG A 1 137 ? -5.292 -2.791 44.566 1.00 63.88 137 ARG A C 1
ATOM 1128 O O . ARG A 1 137 ? -4.696 -2.461 43.545 1.00 63.88 137 ARG A O 1
ATOM 1135 N N . ASN A 1 138 ? -5.049 -2.253 45.755 1.00 63.38 138 ASN A N 1
ATOM 1136 C CA . ASN A 1 138 ? -3.971 -1.305 45.998 1.00 63.38 138 ASN A CA 1
ATOM 1137 C C . ASN A 1 138 ? -2.640 -2.035 45.773 1.00 63.38 138 ASN A C 1
ATOM 1139 O O . ASN A 1 138 ? -2.198 -2.805 46.626 1.00 63.38 138 ASN A O 1
ATOM 1143 N N . LEU A 1 139 ? -2.033 -1.846 44.602 1.00 64.19 139 LEU A N 1
ATOM 1144 C CA . LEU A 1 139 ? -0.712 -2.375 44.283 1.00 64.19 139 LEU A CA 1
ATOM 1145 C C . LEU A 1 139 ? 0.304 -1.678 45.205 1.00 64.19 139 LEU A C 1
ATOM 1147 O O . LEU A 1 139 ? 0.572 -0.488 45.051 1.00 64.19 139 LEU A O 1
ATOM 1151 N N . LYS A 1 140 ? 0.824 -2.386 46.214 1.00 67.62 140 LYS A N 1
ATOM 1152 C CA . LYS A 1 140 ? 1.895 -1.875 47.082 1.00 67.62 140 LYS A CA 1
ATOM 1153 C C . LYS A 1 140 ? 3.212 -1.885 46.305 1.00 67.62 140 LYS A C 1
ATOM 1155 O O . LYS A 1 140 ? 3.801 -2.943 46.123 1.00 67.62 140 LYS A O 1
ATOM 1160 N N . GLY A 1 141 ? 3.668 -0.714 45.870 1.00 75.19 141 GLY A N 1
ATOM 1161 C CA . GLY A 1 141 ? 5.005 -0.528 45.304 1.00 75.19 141 GLY A CA 1
ATOM 1162 C C . GLY A 1 141 ? 5.082 0.621 44.303 1.00 75.19 141 GLY A C 1
ATOM 1163 O O . GLY A 1 141 ? 4.116 0.926 43.605 1.00 75.19 141 GLY A O 1
ATOM 1164 N N . ASN A 1 142 ? 6.254 1.245 44.221 1.00 79.06 142 ASN A N 1
ATOM 1165 C CA . ASN A 1 142 ? 6.551 2.290 43.249 1.00 79.06 142 ASN A CA 1
ATOM 1166 C C . ASN A 1 142 ? 6.813 1.590 41.908 1.00 79.06 142 ASN A C 1
ATOM 1168 O O . ASN A 1 142 ? 7.905 1.073 41.687 1.00 79.06 142 ASN A O 1
ATOM 1172 N N . TYR A 1 143 ? 5.808 1.496 41.038 1.00 72.44 143 TYR A N 1
ATOM 1173 C CA . TYR A 1 143 ? 5.984 0.884 39.720 1.00 72.44 143 TYR A CA 1
ATOM 1174 C C . TYR A 1 143 ? 6.303 1.966 38.689 1.00 72.44 143 TYR A C 1
ATOM 1176 O O . TYR A 1 143 ? 5.436 2.759 38.317 1.00 72.44 143 TYR A O 1
ATOM 1184 N N . THR A 1 144 ? 7.548 2.003 38.218 1.00 74.12 144 THR A N 1
ATOM 1185 C CA . THR A 1 144 ? 7.943 2.874 37.108 1.00 74.12 144 THR A CA 1
ATOM 1186 C C . THR A 1 144 ? 7.676 2.135 35.804 1.00 74.12 144 THR A C 1
ATOM 1188 O O . THR A 1 144 ? 8.369 1.182 35.457 1.00 74.12 144 THR A O 1
ATOM 1191 N N . VAL A 1 145 ? 6.645 2.555 35.072 1.00 69.81 145 VAL A N 1
ATOM 1192 C CA . VAL A 1 145 ? 6.364 2.028 33.732 1.00 69.81 145 VAL A CA 1
ATOM 1193 C C . VAL A 1 145 ? 7.234 2.789 32.734 1.00 69.81 145 VAL A C 1
ATOM 1195 O O . VAL A 1 145 ? 6.828 3.825 32.212 1.00 69.81 145 VAL A O 1
ATOM 1198 N N . ALA A 1 146 ? 8.437 2.281 32.468 1.00 65.44 146 ALA A N 1
ATOM 1199 C CA . ALA A 1 146 ? 9.250 2.763 31.358 1.00 65.44 146 ALA A CA 1
ATOM 1200 C C . ALA A 1 146 ? 8.624 2.266 30.049 1.00 65.44 146 ALA A C 1
ATOM 1202 O O . ALA A 1 146 ? 8.555 1.067 29.771 1.00 65.44 146 ALA A O 1
ATOM 1203 N N . THR A 1 147 ? 8.115 3.183 29.231 1.00 60.84 147 THR A N 1
ATOM 1204 C CA . THR A 1 147 ? 7.698 2.815 27.874 1.00 60.84 147 THR A CA 1
ATOM 1205 C C . THR A 1 147 ? 8.956 2.665 27.016 1.00 60.84 147 THR A C 1
ATOM 1207 O O . THR A 1 147 ? 9.807 3.547 27.050 1.00 60.84 147 THR A O 1
ATOM 1210 N N . MET A 1 148 ? 9.065 1.626 26.173 1.00 55.97 148 MET A N 1
ATOM 1211 C CA . MET A 1 148 ? 10.192 1.422 25.222 1.00 55.97 148 MET A CA 1
ATOM 1212 C C . MET A 1 148 ? 10.488 2.631 24.296 1.00 55.97 148 MET A C 1
ATOM 1214 O O . MET A 1 148 ? 11.409 2.606 23.483 1.00 55.97 148 MET A O 1
ATOM 1218 N N . LYS A 1 149 ? 9.683 3.700 24.349 1.00 60.41 149 LYS A N 1
ATOM 1219 C CA . LYS A 1 149 ? 9.966 4.971 23.678 1.00 60.41 149 LYS A CA 1
ATOM 1220 C C . LYS A 1 149 ? 11.084 5.771 24.346 1.00 60.41 149 LYS A C 1
ATOM 1222 O O . LYS A 1 149 ? 11.747 6.517 23.638 1.00 60.41 149 LYS A O 1
ATOM 1227 N N . GLU A 1 150 ? 11.297 5.624 25.649 1.00 56.78 150 GLU A N 1
ATOM 1228 C CA . GLU A 1 150 ? 12.368 6.326 26.369 1.00 56.78 150 GLU A CA 1
ATOM 1229 C C . GLU A 1 150 ? 13.747 5.795 25.955 1.00 56.78 150 GLU A C 1
ATOM 1231 O O . GLU A 1 150 ? 14.653 6.568 25.674 1.00 56.78 150 GLU A O 1
ATOM 1236 N N . GLU A 1 151 ? 13.856 4.489 25.715 1.00 54.53 151 GLU A N 1
ATOM 1237 C CA . GLU A 1 151 ? 15.053 3.851 25.145 1.00 54.53 151 GLU A CA 1
ATOM 1238 C C . GLU A 1 151 ? 15.284 4.231 23.663 1.00 54.53 151 GLU A C 1
ATOM 1240 O O . GLU A 1 151 ? 16.404 4.220 23.155 1.00 54.53 151 GLU A O 1
ATOM 1245 N N . ARG A 1 152 ? 14.227 4.658 22.954 1.00 55.28 152 ARG A N 1
ATOM 1246 C CA . ARG A 1 152 ? 14.336 5.289 21.624 1.00 55.28 152 ARG A CA 1
ATOM 1247 C C . ARG A 1 152 ? 14.795 6.745 21.675 1.00 55.28 152 ARG A C 1
ATOM 1249 O O . ARG A 1 152 ? 15.153 7.264 20.618 1.00 55.28 152 ARG A O 1
ATOM 1256 N N . ALA A 1 153 ? 14.745 7.415 22.828 1.00 56.41 153 ALA A N 1
ATOM 1257 C CA . ALA A 1 153 ? 15.323 8.750 22.974 1.00 56.41 153 ALA A CA 1
ATOM 1258 C C . ALA A 1 153 ? 16.860 8.675 22.954 1.00 56.41 153 ALA A C 1
ATOM 1260 O O . ALA A 1 153 ? 17.500 9.555 22.388 1.00 56.41 153 ALA A O 1
ATOM 1261 N N . SER A 1 154 ? 17.438 7.563 23.423 1.00 59.09 154 SER A N 1
ATOM 1262 C CA . SER A 1 154 ? 18.818 7.146 23.142 1.00 59.09 154 SER A CA 1
ATOM 1263 C C . SER A 1 154 ? 18.918 6.364 21.825 1.00 59.09 154 SER A C 1
ATOM 1265 O O . SER A 1 154 ? 19.543 5.306 21.760 1.00 59.09 154 SER A O 1
ATOM 1267 N N . ALA A 1 155 ? 18.262 6.835 20.758 1.00 61.44 155 ALA A N 1
ATOM 1268 C CA . ALA A 1 155 ? 18.471 6.250 19.437 1.00 61.44 155 ALA A CA 1
ATOM 1269 C C . ALA A 1 155 ? 19.963 6.336 19.099 1.00 61.44 155 ALA A C 1
ATOM 1271 O O . ALA A 1 155 ? 20.553 7.416 19.160 1.00 61.44 155 ALA A O 1
ATOM 1272 N N . SER A 1 156 ? 20.575 5.206 18.739 1.00 79.94 156 SER A N 1
ATOM 1273 C CA . SER A 1 156 ? 21.965 5.219 18.293 1.00 79.94 156 SER A CA 1
ATOM 1274 C C . SER A 1 156 ? 22.104 6.165 17.097 1.00 79.94 156 SER A C 1
ATOM 1276 O O . SER A 1 156 ? 21.197 6.275 16.266 1.00 79.94 156 SER A O 1
ATOM 1278 N N . PHE A 1 157 ? 23.240 6.853 16.991 1.00 86.94 157 PHE A N 1
ATOM 1279 C CA . PHE A 1 157 ? 23.516 7.785 15.891 1.00 86.94 157 PHE A CA 1
ATOM 1280 C C . PHE A 1 157 ? 23.225 7.160 14.513 1.00 86.94 157 PHE A C 1
ATOM 1282 O O . PHE A 1 157 ? 22.633 7.791 13.639 1.00 86.94 157 PHE A O 1
ATOM 1289 N N . GLN A 1 158 ? 23.530 5.868 14.357 1.00 91.50 158 GLN A N 1
ATOM 1290 C CA . GLN A 1 158 ? 23.242 5.094 13.151 1.00 91.50 158 GLN A CA 1
ATOM 1291 C C . GLN A 1 158 ? 21.739 4.949 12.864 1.00 91.50 158 GLN A C 1
ATOM 1293 O O . GLN A 1 158 ? 21.325 5.037 11.709 1.00 91.50 158 GLN A O 1
ATOM 1298 N N . GLN A 1 159 ? 20.900 4.755 13.887 1.00 90.19 159 GLN A N 1
ATOM 1299 C CA . GLN A 1 159 ? 19.447 4.705 13.704 1.00 90.19 159 GLN A CA 1
ATOM 1300 C C . GLN A 1 159 ? 18.889 6.055 13.262 1.00 90.19 159 GLN A C 1
ATOM 1302 O O . GLN A 1 159 ? 17.969 6.087 12.444 1.00 90.19 159 GLN A O 1
ATOM 1307 N N . GLN A 1 160 ? 19.423 7.160 13.787 1.00 90.81 160 GLN A N 1
ATOM 1308 C CA . GLN A 1 160 ? 19.007 8.490 13.355 1.00 90.81 160 GLN A CA 1
ATOM 1309 C C . GLN A 1 160 ? 19.422 8.745 11.902 1.00 90.81 160 GLN A C 1
ATOM 1311 O O . GLN A 1 160 ? 18.569 9.073 11.082 1.00 90.81 160 GLN A O 1
ATOM 1316 N N . ALA A 1 161 ? 20.673 8.443 11.546 1.00 93.94 161 ALA A N 1
ATOM 1317 C CA . ALA A 1 161 ? 21.158 8.546 10.172 1.00 93.94 161 ALA A CA 1
ATOM 1318 C C . ALA A 1 161 ? 20.335 7.692 9.187 1.00 93.94 161 ALA A C 1
ATOM 1320 O O . ALA A 1 161 ? 19.997 8.145 8.093 1.00 93.94 161 ALA A O 1
ATOM 1321 N N . ALA A 1 162 ? 19.947 6.473 9.578 1.00 92.81 162 ALA A N 1
ATOM 1322 C CA . ALA A 1 162 ? 19.093 5.613 8.761 1.00 92.81 162 ALA A CA 1
ATOM 1323 C C . ALA A 1 162 ? 17.675 6.189 8.586 1.00 92.81 162 ALA A C 1
ATOM 1325 O O . ALA A 1 162 ? 17.121 6.141 7.485 1.00 92.81 162 ALA A O 1
ATOM 1326 N N . LYS A 1 163 ? 17.086 6.762 9.645 1.00 90.56 163 LYS A N 1
ATOM 1327 C CA . LYS A 1 163 ? 15.785 7.447 9.557 1.00 90.56 163 LYS A CA 1
ATOM 1328 C C . LYS A 1 163 ? 15.858 8.647 8.619 1.00 90.56 163 LYS A C 1
ATOM 1330 O O . LYS A 1 163 ? 14.996 8.771 7.753 1.00 90.56 163 LYS A O 1
ATOM 1335 N N . ASP A 1 164 ? 16.898 9.465 8.740 1.00 92.44 164 ASP A N 1
ATOM 1336 C CA . ASP A 1 164 ? 17.095 10.656 7.910 1.00 92.44 164 ASP A CA 1
ATOM 1337 C C . ASP A 1 164 ? 17.337 10.276 6.438 1.00 92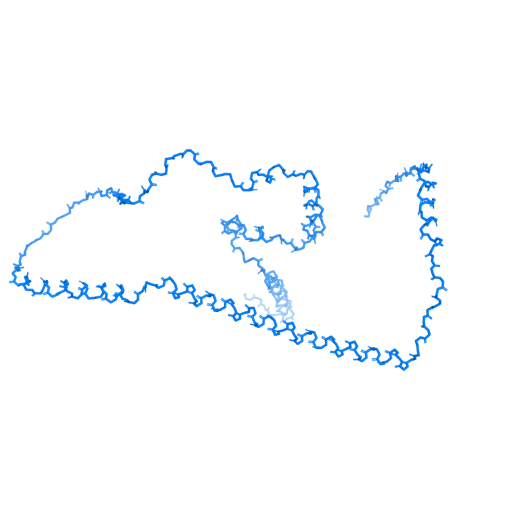.44 164 ASP A C 1
ATOM 1339 O O . ASP A 1 164 ? 16.806 10.908 5.518 1.00 92.44 164 ASP A O 1
ATOM 1343 N N . PHE A 1 165 ? 18.060 9.180 6.184 1.00 93.94 165 PHE A N 1
ATOM 1344 C CA . PHE A 1 165 ? 18.222 8.620 4.841 1.00 93.94 165 PHE A CA 1
ATOM 1345 C C . PHE A 1 165 ? 16.881 8.177 4.238 1.00 93.94 165 PHE A C 1
ATOM 1347 O O . PHE A 1 165 ? 16.548 8.553 3.114 1.00 93.94 165 PHE A O 1
ATOM 1354 N N . ILE A 1 166 ? 16.065 7.429 4.985 1.00 91.88 166 ILE A N 1
ATOM 1355 C CA . ILE A 1 166 ? 14.729 7.014 4.527 1.00 91.88 166 ILE A CA 1
ATOM 1356 C C . ILE A 1 166 ? 13.843 8.241 4.287 1.00 91.88 166 ILE A C 1
ATOM 1358 O O . ILE A 1 166 ? 13.137 8.308 3.279 1.00 91.88 166 ILE A O 1
ATOM 1362 N N . GLN A 1 167 ? 13.890 9.223 5.185 1.00 90.38 167 GLN A N 1
ATOM 1363 C CA . GLN A 1 167 ? 13.095 10.437 5.083 1.00 90.38 167 GLN A CA 1
ATOM 1364 C C . GLN A 1 167 ? 13.486 11.257 3.856 1.00 90.38 167 GLN A C 1
ATOM 1366 O O . GLN A 1 167 ? 12.609 11.615 3.083 1.00 90.38 167 GLN A O 1
ATOM 1371 N N . SER A 1 168 ? 14.775 11.475 3.604 1.00 90.38 168 SER A N 1
ATOM 1372 C CA . SER A 1 168 ? 15.241 12.215 2.424 1.00 90.38 168 SER A CA 1
ATOM 1373 C C . SER A 1 168 ? 14.929 11.504 1.103 1.00 90.38 168 SER A C 1
ATOM 1375 O O . SER A 1 168 ? 14.555 12.162 0.133 1.00 90.38 168 SER A O 1
ATOM 1377 N N . ARG A 1 169 ? 15.030 10.169 1.052 1.00 90.56 169 ARG A N 1
ATOM 1378 C CA . ARG A 1 169 ? 14.790 9.388 -0.174 1.00 90.56 169 ARG A CA 1
ATOM 1379 C C . ARG A 1 169 ? 13.314 9.145 -0.474 1.00 90.56 169 ARG A C 1
ATOM 1381 O O . ARG A 1 169 ? 12.928 9.168 -1.639 1.00 90.56 169 ARG A O 1
ATOM 1388 N N . LEU A 1 170 ? 12.496 8.870 0.545 1.00 88.56 170 LEU A N 1
ATOM 1389 C CA . LEU A 1 170 ? 11.098 8.459 0.360 1.00 88.56 170 LEU A CA 1
ATOM 1390 C C . LEU A 1 170 ? 10.088 9.552 0.696 1.00 88.56 170 LEU A C 1
ATOM 1392 O O . LEU A 1 170 ? 9.040 9.601 0.055 1.00 88.56 170 LEU A O 1
ATOM 1396 N N . TYR A 1 171 ? 10.381 10.404 1.675 1.00 89.81 171 TYR A N 1
ATOM 1397 C CA . TYR A 1 171 ? 9.441 11.373 2.255 1.00 89.81 171 TYR A CA 1
ATOM 1398 C C . TYR A 1 171 ? 9.962 12.823 2.174 1.00 89.81 171 TYR A C 1
ATOM 1400 O O . TYR A 1 171 ? 9.494 13.699 2.896 1.00 89.81 171 TYR A O 1
ATOM 1408 N N . GLY A 1 172 ? 10.963 13.071 1.324 1.00 84.69 172 GLY A N 1
ATOM 1409 C CA . GLY A 1 172 ? 11.626 14.363 1.189 1.00 84.69 172 GLY A CA 1
ATOM 1410 C C . GLY A 1 172 ? 10.857 15.348 0.300 1.00 84.69 172 GLY A C 1
ATOM 1411 O O . GLY A 1 172 ? 9.830 14.997 -0.292 1.00 84.69 172 GLY A O 1
ATOM 1412 N N . PRO A 1 173 ? 11.363 16.585 0.160 1.00 82.94 173 PRO A N 1
ATOM 1413 C CA . PRO A 1 173 ? 10.762 17.602 -0.698 1.00 82.94 173 PRO A CA 1
ATOM 1414 C C . PRO A 1 173 ? 10.560 17.088 -2.131 1.00 82.94 173 PRO A C 1
ATOM 1416 O O . PRO A 1 173 ? 11.496 16.611 -2.766 1.00 82.94 173 PRO A O 1
ATOM 1419 N N . GLY A 1 174 ? 9.328 17.178 -2.639 1.00 80.69 174 GLY A N 1
ATOM 1420 C CA . GLY A 1 174 ? 8.951 16.673 -3.966 1.00 80.69 174 GLY A CA 1
ATOM 1421 C C . GLY A 1 174 ? 8.362 15.257 -3.979 1.00 80.69 174 GLY A C 1
ATOM 1422 O O . GLY A 1 174 ? 7.811 14.850 -4.999 1.00 80.69 174 GLY A O 1
ATOM 1423 N N . SER A 1 175 ? 8.399 14.527 -2.859 1.00 81.00 175 SER A N 1
ATOM 1424 C CA . SER A 1 175 ? 7.679 13.259 -2.712 1.00 81.00 175 SER A CA 1
ATOM 1425 C C . SER A 1 175 ? 6.241 13.496 -2.246 1.00 81.00 175 SER A C 1
ATOM 1427 O O . SER A 1 175 ? 6.000 14.205 -1.274 1.00 81.00 175 SER A O 1
ATOM 1429 N N . CYS A 1 176 ? 5.265 12.864 -2.903 1.00 75.19 176 CYS A N 1
ATOM 1430 C CA . CYS A 1 176 ? 3.865 12.862 -2.454 1.00 75.19 176 CYS A CA 1
ATOM 1431 C C . CYS A 1 176 ? 3.573 11.776 -1.403 1.00 75.19 176 CYS A C 1
ATOM 1433 O O . CYS A 1 176 ? 2.410 11.475 -1.135 1.00 75.19 176 CYS A O 1
ATOM 1435 N N . ARG A 1 177 ? 4.607 11.126 -0.859 1.00 83.25 177 ARG A N 1
ATOM 1436 C CA . ARG A 1 177 ? 4.467 10.075 0.151 1.00 83.25 177 ARG A CA 1
ATOM 1437 C C . ARG A 1 177 ? 4.545 10.679 1.548 1.00 83.25 177 ARG A C 1
ATOM 1439 O O . ARG A 1 177 ? 5.368 11.548 1.805 1.00 83.25 177 ARG A O 1
ATOM 1446 N N . THR A 1 178 ? 3.742 10.146 2.460 1.00 81.19 178 THR A N 1
ATOM 1447 C CA . THR A 1 178 ? 3.711 10.506 3.887 1.00 81.19 178 THR A CA 1
ATOM 1448 C C . THR A 1 178 ? 3.824 9.246 4.736 1.00 81.19 178 THR A C 1
ATOM 1450 O O . THR A 1 178 ? 3.405 8.165 4.307 1.00 81.19 178 THR A O 1
ATOM 1453 N N . THR A 1 179 ? 4.356 9.357 5.952 1.00 83.25 179 THR A N 1
ATOM 1454 C CA . THR A 1 179 ? 4.457 8.189 6.844 1.00 83.25 179 THR A CA 1
ATOM 1455 C C . THR A 1 179 ? 3.095 7.825 7.449 1.00 83.25 179 THR A C 1
ATOM 1457 O O . THR A 1 179 ? 2.242 8.683 7.667 1.00 83.25 179 THR A O 1
ATOM 1460 N N . SER A 1 180 ? 2.870 6.545 7.769 1.00 81.44 180 SER A N 1
ATOM 1461 C CA . SER A 1 180 ? 1.605 6.092 8.383 1.00 81.44 180 SER A CA 1
ATOM 1462 C C . SER A 1 180 ? 1.314 6.802 9.712 1.00 81.44 180 SER A C 1
ATOM 1464 O O . SER A 1 180 ? 0.187 7.210 9.977 1.00 81.44 180 SER A O 1
ATOM 1466 N N . ASN A 1 181 ? 2.350 7.024 10.525 1.00 79.69 181 ASN A N 1
ATOM 1467 C CA . ASN A 1 181 ? 2.218 7.724 11.802 1.00 79.69 181 ASN A CA 1
ATOM 1468 C C . ASN A 1 181 ? 1.812 9.187 11.621 1.00 79.69 181 ASN A C 1
ATOM 1470 O O . ASN A 1 181 ? 1.015 9.694 12.402 1.00 79.69 181 ASN A O 1
ATOM 1474 N N . GLU A 1 182 ? 2.334 9.851 10.593 1.00 78.56 182 GLU A N 1
ATOM 1475 C CA . GLU A 1 182 ? 1.954 11.213 10.232 1.00 78.56 182 GLU A CA 1
ATOM 1476 C C . GLU A 1 182 ? 0.499 11.249 9.754 1.00 78.56 182 GLU A C 1
ATOM 1478 O O . GLU A 1 182 ? -0.310 11.983 10.323 1.00 78.56 182 GLU A O 1
ATOM 1483 N N . LEU A 1 183 ? 0.123 10.369 8.818 1.00 74.44 183 LEU A N 1
ATOM 1484 C CA . LEU A 1 183 ? -1.252 10.230 8.322 1.00 74.44 183 LEU A CA 1
ATOM 1485 C C . LEU A 1 183 ? -2.266 9.960 9.441 1.00 74.44 183 LEU A C 1
ATOM 1487 O O . LEU A 1 183 ? -3.357 10.528 9.449 1.00 74.44 183 LEU A O 1
ATOM 1491 N N . LEU A 1 184 ? -1.911 9.101 10.395 1.00 75.38 184 LEU A N 1
ATOM 1492 C CA . LEU A 1 184 ? -2.787 8.683 11.490 1.00 75.38 184 LEU A CA 1
ATOM 1493 C C . LEU A 1 184 ? -2.634 9.536 12.757 1.00 75.38 184 LEU A C 1
ATOM 1495 O O . LEU A 1 184 ? -3.335 9.274 13.744 1.00 75.38 184 LEU A O 1
ATOM 1499 N N . SER A 1 185 ? -1.760 10.548 12.740 1.00 76.00 185 SER A N 1
ATOM 1500 C CA . SER A 1 185 ? -1.488 11.396 13.898 1.00 76.00 185 SER A CA 1
ATOM 1501 C C . SER A 1 185 ? -2.756 12.108 14.376 1.00 76.00 185 SER A C 1
ATOM 1503 O O . SER A 1 185 ? -3.602 12.563 13.600 1.00 76.00 185 SER A O 1
ATOM 1505 N N . LEU A 1 186 ? -2.897 12.232 15.698 1.00 66.06 186 LEU A N 1
ATOM 1506 C CA . LEU A 1 186 ? -4.026 12.948 16.296 1.00 66.06 186 LEU A CA 1
ATOM 1507 C C . LEU A 1 186 ? -4.053 14.426 15.895 1.00 66.06 186 LEU A C 1
ATOM 1509 O O . LEU A 1 186 ? -5.126 15.017 15.873 1.00 66.06 186 LEU A O 1
ATOM 1513 N N . GLN A 1 187 ? -2.904 15.007 15.549 1.00 67.25 187 GLN A N 1
ATOM 1514 C CA . GLN A 1 187 ? -2.796 16.385 15.077 1.00 67.25 187 GLN A CA 1
ATOM 1515 C C . GLN A 1 187 ? -3.553 16.591 13.758 1.00 67.25 187 GLN A C 1
ATOM 1517 O O . GLN A 1 187 ? -4.341 17.530 13.655 1.00 67.25 187 GLN A O 1
ATOM 1522 N N . ASN A 1 188 ? -3.436 15.654 12.810 1.00 66.50 188 ASN A N 1
ATOM 1523 C CA . ASN A 1 188 ? -4.208 15.682 11.564 1.00 66.50 188 ASN A CA 1
ATOM 1524 C C . ASN A 1 188 ? -5.712 15.463 11.793 1.00 66.50 188 ASN A C 1
ATOM 1526 O O . ASN A 1 188 ? -6.540 15.982 11.050 1.00 66.50 188 ASN A O 1
ATOM 1530 N N . LYS A 1 189 ? -6.085 14.748 12.862 1.00 70.75 189 LYS A N 1
ATOM 1531 C CA . LYS A 1 189 ? -7.493 14.514 13.237 1.00 70.75 189 LYS A CA 1
ATOM 1532 C C . LYS A 1 189 ? -8.127 15.682 14.001 1.00 70.75 189 LYS A C 1
ATOM 1534 O O . LYS A 1 189 ? -9.330 15.906 13.884 1.00 70.75 189 LYS A O 1
ATOM 1539 N N . LYS A 1 190 ? -7.339 16.403 14.804 1.00 72.56 190 LYS A N 1
ATOM 1540 C CA . LYS A 1 190 ? -7.788 17.518 15.658 1.00 72.56 190 LYS A CA 1
ATOM 1541 C C . LYS A 1 190 ? -7.649 18.893 14.993 1.00 72.56 190 LYS A C 1
ATOM 1543 O O . LYS A 1 190 ? -8.136 19.874 15.547 1.00 72.56 190 LYS A O 1
ATOM 1548 N N . GLY A 1 191 ? -6.997 18.982 13.832 1.00 69.06 191 GLY A N 1
ATOM 1549 C CA . GLY A 1 191 ? -6.839 20.233 13.090 1.00 69.06 191 GLY A CA 1
ATOM 1550 C C . GLY A 1 191 ? -8.171 20.842 12.630 1.00 69.06 191 GLY A C 1
ATOM 1551 O O . GLY A 1 191 ? -9.148 20.135 12.384 1.00 69.06 191 GLY A O 1
ATOM 1552 N N . ARG A 1 192 ? -8.198 22.176 12.473 1.00 72.94 192 ARG A N 1
ATOM 1553 C CA . ARG A 1 192 ? -9.365 22.932 11.964 1.00 72.94 192 ARG A CA 1
ATOM 1554 C C . ARG A 1 192 ? -9.794 22.457 10.569 1.00 72.94 192 ARG A C 1
ATOM 1556 O O . ARG A 1 192 ? -10.983 22.397 10.277 1.00 72.94 192 ARG A O 1
ATOM 1563 N N . ASN A 1 193 ? -8.829 22.054 9.742 1.00 65.62 193 ASN A N 1
ATOM 1564 C CA . ASN A 1 193 ? -9.058 21.530 8.400 1.00 65.62 193 ASN A CA 1
ATOM 1565 C C . ASN A 1 193 ? -9.063 19.997 8.427 1.00 65.62 193 ASN A C 1
ATOM 1567 O O . ASN A 1 193 ? -8.051 19.352 8.158 1.00 65.62 193 ASN A O 1
ATOM 1571 N N . LYS A 1 194 ? -10.218 19.408 8.745 1.00 66.00 194 LYS A N 1
ATOM 1572 C CA . LYS A 1 194 ? -10.450 17.957 8.677 1.00 66.00 194 LYS A CA 1
ATOM 1573 C C . LYS A 1 194 ? -10.579 17.531 7.214 1.00 66.00 194 LYS A C 1
ATOM 1575 O O . LYS A 1 194 ? -11.681 17.404 6.689 1.00 66.00 194 LYS A O 1
ATOM 1580 N N . SER A 1 195 ? -9.459 17.385 6.515 1.00 60.41 195 SER A N 1
ATOM 1581 C CA . SER A 1 195 ? -9.470 16.863 5.146 1.00 60.41 195 SER A CA 1
ATOM 1582 C C . SER A 1 195 ? -9.247 15.351 5.145 1.00 60.41 195 SER A C 1
ATOM 1584 O O . SER A 1 195 ? -8.545 14.824 6.006 1.00 60.41 195 SER A O 1
ATOM 1586 N N . ALA A 1 196 ? -9.884 14.645 4.207 1.00 60.97 196 ALA A N 1
ATOM 1587 C CA . ALA A 1 196 ? -9.705 13.207 4.051 1.00 60.97 196 ALA A CA 1
ATOM 1588 C C . ALA A 1 196 ? -8.222 12.869 3.824 1.00 60.97 196 ALA A C 1
ATOM 1590 O O . ALA A 1 196 ? -7.542 13.564 3.071 1.00 60.97 196 ALA A O 1
ATOM 1591 N N . ALA A 1 197 ? -7.755 11.779 4.442 1.00 58.12 197 ALA A N 1
ATOM 1592 C CA . ALA A 1 197 ? -6.359 11.333 4.391 1.00 58.12 197 ALA A CA 1
ATOM 1593 C C . ALA A 1 197 ? -5.842 11.061 2.962 1.00 58.12 197 ALA A C 1
ATOM 1595 O O . ALA A 1 197 ? -4.639 11.074 2.731 1.00 58.12 197 ALA A O 1
ATOM 1596 N N . VAL A 1 198 ? -6.748 10.842 2.003 1.00 58.34 198 VAL A N 1
ATOM 1597 C CA . VAL A 1 198 ? -6.459 10.711 0.573 1.00 58.34 198 VAL A CA 1
ATOM 1598 C C . VAL A 1 198 ? -7.521 11.497 -0.194 1.00 58.34 198 VAL A C 1
ATOM 1600 O O . VAL A 1 198 ? -8.716 11.219 -0.079 1.00 58.34 198 VAL A O 1
ATOM 1603 N N . GLN A 1 199 ? -7.107 12.501 -0.970 1.00 63.38 199 GLN A N 1
ATOM 1604 C CA . GLN A 1 199 ? -8.003 13.200 -1.894 1.00 63.38 199 GLN A CA 1
ATOM 1605 C C . GLN A 1 199 ? -8.007 12.452 -3.231 1.00 63.38 199 GLN A C 1
ATOM 1607 O O . GLN A 1 199 ? -7.112 12.632 -4.049 1.00 63.38 199 GLN A O 1
ATOM 1612 N N . PHE A 1 200 ? -9.015 11.604 -3.450 1.00 66.75 200 PHE A N 1
ATOM 1613 C CA . PHE A 1 200 ? -9.166 10.827 -4.691 1.00 66.75 200 PHE A CA 1
ATOM 1614 C C . PHE A 1 200 ? -9.449 11.696 -5.927 1.00 66.75 200 PHE A C 1
ATOM 1616 O O . PHE A 1 200 ? -9.205 11.274 -7.053 1.00 66.75 200 PHE A O 1
ATOM 1623 N N . VAL A 1 201 ? -9.939 12.922 -5.724 1.00 71.25 201 VAL A N 1
ATOM 1624 C CA . VAL A 1 201 ? -10.261 13.874 -6.790 1.00 71.25 201 VAL A CA 1
ATOM 1625 C C . VAL A 1 201 ? -9.617 15.215 -6.464 1.00 71.25 201 VAL A C 1
ATOM 1627 O O . VAL A 1 201 ? -9.791 15.746 -5.364 1.00 71.25 201 VAL A O 1
ATOM 1630 N N . LYS A 1 202 ? -8.882 15.782 -7.430 1.00 76.19 202 LYS A N 1
ATOM 1631 C CA . LYS A 1 202 ? -8.339 17.143 -7.335 1.00 76.19 202 LYS A CA 1
ATOM 1632 C C . LYS A 1 202 ? -9.514 18.119 -7.231 1.00 76.19 202 LYS A C 1
ATOM 1634 O O . LYS A 1 202 ? -10.171 18.381 -8.234 1.00 76.19 202 LYS A O 1
ATOM 1639 N N . LYS A 1 203 ? -9.781 18.661 -6.040 1.00 75.81 203 LYS A N 1
ATOM 1640 C CA . LYS A 1 203 ? -10.903 19.595 -5.798 1.00 75.81 203 LYS A CA 1
ATOM 1641 C C . LYS A 1 203 ? -10.870 20.803 -6.742 1.00 75.81 203 LYS A C 1
ATOM 1643 O O . LYS A 1 203 ? -11.907 21.239 -7.232 1.00 75.81 203 LYS A O 1
ATOM 1648 N N . ASP A 1 204 ? -9.670 21.252 -7.095 1.00 76.94 204 ASP A N 1
ATOM 1649 C CA . ASP A 1 204 ? -9.461 22.398 -7.983 1.00 76.94 204 ASP A CA 1
ATOM 1650 C C . ASP A 1 204 ? -9.779 22.105 -9.457 1.00 76.94 204 ASP A C 1
ATOM 1652 O O . ASP A 1 204 ? -9.881 23.033 -10.258 1.00 76.94 204 ASP A O 1
ATOM 1656 N N . TRP A 1 205 ? -9.922 20.831 -9.847 1.00 79.06 205 TRP A N 1
ATOM 1657 C CA . TRP A 1 205 ? -10.251 20.444 -11.222 1.00 79.06 205 TRP A CA 1
ATOM 1658 C C . TRP A 1 205 ? -11.618 20.987 -11.639 1.00 79.06 205 TRP A C 1
ATOM 1660 O O . TRP A 1 205 ? -11.737 21.645 -12.671 1.00 79.06 205 TRP A O 1
ATOM 1670 N N . ALA A 1 206 ? -12.628 20.794 -10.785 1.00 81.25 206 ALA A N 1
ATOM 1671 C CA . ALA A 1 206 ? -13.980 21.276 -11.037 1.00 81.25 206 ALA A CA 1
ATOM 1672 C C . ALA A 1 206 ? -14.033 22.810 -11.112 1.00 81.25 206 ALA A C 1
ATOM 1674 O O . ALA A 1 206 ? -14.705 23.354 -11.982 1.00 81.25 206 ALA A O 1
ATOM 1675 N N . CYS A 1 207 ? -13.291 23.518 -10.254 1.00 82.31 207 CYS A N 1
ATOM 1676 C CA . CYS A 1 207 ? -13.224 24.981 -10.287 1.00 82.31 207 CYS A CA 1
ATOM 1677 C C . CYS A 1 207 ? -12.580 25.501 -11.582 1.00 82.31 207 CYS A C 1
ATOM 1679 O O . CYS A 1 207 ? -13.064 26.469 -12.166 1.00 82.31 207 CYS A O 1
ATOM 1681 N N . LYS A 1 208 ? -11.519 24.841 -12.066 1.00 85.06 208 LYS A N 1
ATOM 1682 C CA . LYS A 1 208 ? -10.849 25.204 -13.324 1.00 85.06 208 LYS A CA 1
ATOM 1683 C C . LYS A 1 208 ? -11.749 24.979 -14.536 1.00 85.06 208 LYS A C 1
ATOM 1685 O O . LYS A 1 208 ? -11.819 25.855 -15.394 1.00 85.06 208 LYS A O 1
ATOM 1690 N N . GLU A 1 209 ? -12.450 23.850 -14.597 1.00 89.00 209 GLU A N 1
ATOM 1691 C CA . GLU A 1 209 ? -13.395 23.570 -15.685 1.00 89.00 209 GLU A CA 1
ATOM 1692 C C . GLU A 1 209 ? -14.619 24.493 -15.644 1.00 89.00 209 GLU A C 1
ATOM 1694 O O . GLU A 1 209 ? -14.990 25.048 -16.675 1.00 89.00 209 GLU A O 1
ATOM 1699 N N . LYS A 1 210 ? -15.174 24.786 -14.458 1.00 88.94 210 LYS A N 1
ATOM 1700 C CA . LYS A 1 210 ? -16.244 25.790 -14.303 1.00 88.94 210 LYS A CA 1
ATOM 1701 C C . LYS A 1 210 ? -15.814 27.168 -14.810 1.00 88.94 210 LYS A C 1
ATOM 1703 O O . LYS A 1 210 ? -16.521 27.773 -15.610 1.00 88.94 210 LYS A O 1
ATOM 1708 N N . ALA A 1 211 ? -14.618 27.628 -14.440 1.00 92.38 211 ALA A N 1
ATOM 1709 C CA . ALA A 1 211 ? -14.093 28.908 -14.911 1.00 92.38 211 ALA A CA 1
ATOM 1710 C C . ALA A 1 211 ? -13.864 28.937 -16.436 1.00 92.38 211 ALA A C 1
ATOM 1712 O O . ALA A 1 211 ? -14.067 29.971 -17.076 1.00 92.38 211 ALA A O 1
ATOM 1713 N N . LYS A 1 212 ? -13.445 27.820 -17.048 1.00 94.25 212 LYS A N 1
ATOM 1714 C CA . LYS A 1 212 ? -13.344 27.704 -18.514 1.00 94.25 212 LYS A CA 1
ATOM 1715 C C . LYS A 1 212 ? -14.722 27.750 -19.176 1.00 94.25 212 LYS A C 1
ATOM 1717 O O . LYS A 1 212 ? -14.890 28.486 -20.148 1.00 94.25 212 LYS A O 1
ATOM 1722 N N . ALA A 1 213 ? -15.695 27.017 -18.638 1.00 92.12 213 ALA A N 1
ATOM 1723 C CA . ALA A 1 213 ? -17.064 26.989 -19.142 1.00 92.12 213 ALA A CA 1
ATOM 1724 C C . ALA A 1 213 ? -17.720 28.377 -19.081 1.00 92.12 213 ALA A C 1
ATOM 1726 O O . ALA A 1 213 ? -18.309 28.827 -20.061 1.00 92.12 213 ALA A O 1
ATOM 1727 N N . GLU A 1 214 ? -17.542 29.114 -17.983 1.00 93.19 214 GLU A N 1
ATOM 1728 C CA . GLU A 1 214 ? -18.029 30.492 -17.857 1.00 93.19 214 GLU A CA 1
ATOM 1729 C C . GLU A 1 214 ? -17.381 31.437 -18.875 1.00 93.19 214 GLU A C 1
ATOM 1731 O O . GLU A 1 214 ? -18.071 32.246 -19.500 1.00 93.19 214 GLU A O 1
ATOM 1736 N N . LYS A 1 215 ? -16.064 31.324 -19.096 1.00 94.69 215 LYS A N 1
ATOM 1737 C CA . LYS A 1 215 ? -15.358 32.108 -20.123 1.00 94.69 215 LYS A CA 1
ATOM 1738 C C . LYS A 1 215 ? -15.876 31.800 -21.528 1.00 94.69 215 LYS A C 1
ATOM 1740 O O . LYS A 1 215 ? -16.050 32.724 -22.320 1.00 94.69 215 LYS A O 1
ATOM 1745 N N . LEU A 1 216 ? -16.138 30.529 -21.835 1.00 91.88 216 LEU A N 1
ATOM 1746 C CA . LEU A 1 216 ? -16.729 30.113 -23.109 1.00 91.88 216 LEU A CA 1
ATOM 1747 C C . LEU A 1 216 ? -18.152 30.651 -23.273 1.00 91.88 216 LEU A C 1
ATOM 1749 O O . LEU A 1 216 ? -18.450 31.221 -24.318 1.00 91.88 216 LEU A O 1
ATOM 1753 N N . LYS A 1 217 ? -18.993 30.566 -22.234 1.00 91.94 217 LYS A N 1
ATOM 1754 C CA . LYS A 1 217 ? -20.352 31.127 -22.239 1.00 91.94 217 LYS A CA 1
ATOM 1755 C C . LYS A 1 217 ? -20.331 32.633 -22.509 1.00 91.94 217 LYS A C 1
ATOM 1757 O O . LYS A 1 217 ? -21.042 33.093 -23.395 1.00 91.94 217 LYS A O 1
ATOM 1762 N N . LYS A 1 218 ? -19.470 33.390 -21.818 1.00 91.19 218 LYS A N 1
ATOM 1763 C CA . LYS A 1 218 ? -19.303 34.841 -22.039 1.00 91.19 218 LYS A CA 1
ATOM 1764 C C . LYS A 1 218 ? -18.880 35.162 -23.475 1.00 91.19 218 LYS A C 1
ATOM 1766 O O . LYS A 1 218 ? -19.455 36.045 -24.101 1.00 91.19 218 LYS A O 1
ATOM 1771 N N . ARG A 1 219 ? -17.907 34.420 -24.019 1.00 91.56 219 ARG A N 1
ATOM 1772 C CA . ARG A 1 219 ? -17.454 34.578 -25.413 1.00 91.56 219 ARG A CA 1
ATOM 1773 C C . ARG A 1 219 ? -18.548 34.246 -26.423 1.00 91.56 219 ARG A C 1
ATOM 1775 O O . ARG A 1 219 ? -18.667 34.934 -27.431 1.00 91.56 219 ARG A O 1
ATOM 1782 N N . TRP A 1 220 ? -19.330 33.204 -26.160 1.00 91.19 220 TRP A N 1
ATOM 1783 C CA . TRP A 1 220 ? -20.436 32.808 -27.020 1.00 91.19 220 TRP A CA 1
ATOM 1784 C C . TRP A 1 220 ? -21.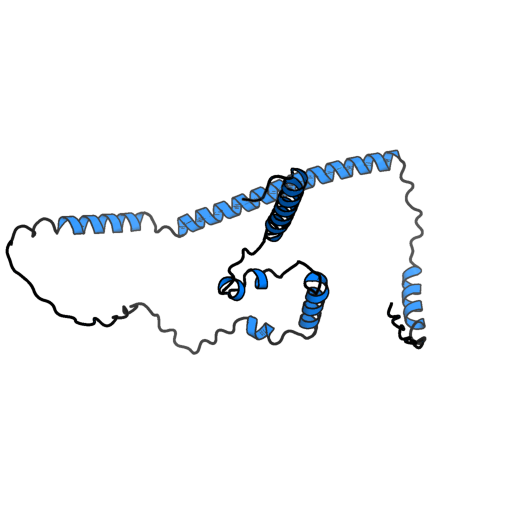538 33.873 -27.032 1.00 91.19 220 TRP A C 1
ATOM 1786 O O . TRP A 1 220 ? -21.894 34.327 -28.110 1.00 91.19 220 TRP A O 1
ATOM 1796 N N . VAL A 1 221 ? -21.981 34.365 -25.869 1.00 89.44 221 VAL A N 1
ATOM 1797 C CA . VAL A 1 221 ? -22.968 35.462 -25.763 1.00 89.44 221 VAL A CA 1
ATOM 1798 C C . VAL A 1 221 ? -22.490 36.721 -26.494 1.00 89.44 221 VAL A C 1
ATOM 1800 O O . VAL A 1 221 ? -23.234 37.275 -27.297 1.00 89.44 221 VAL A O 1
ATOM 1803 N N . HIS A 1 222 ? -21.226 37.117 -26.302 1.00 85.00 222 HIS A N 1
ATOM 1804 C CA . HIS A 1 222 ? -20.630 38.251 -27.019 1.00 85.00 222 HIS A CA 1
ATOM 1805 C C . HIS A 1 222 ? -20.639 38.045 -28.542 1.00 85.00 222 HIS A C 1
ATOM 1807 O O . HIS A 1 222 ? -20.915 38.971 -29.297 1.00 85.00 222 HIS A O 1
ATOM 1813 N N . LYS A 1 223 ? -20.345 36.827 -29.019 1.00 87.00 223 LYS A N 1
ATOM 1814 C CA . LYS A 1 223 ? -20.387 36.493 -30.451 1.00 87.00 223 LYS A CA 1
ATOM 1815 C C . LYS A 1 223 ? -21.811 36.525 -31.017 1.00 87.00 223 LYS A C 1
ATOM 1817 O O . LYS A 1 223 ? -21.976 36.855 -32.183 1.00 87.00 223 LYS A O 1
ATOM 1822 N N . GLN A 1 224 ? -22.812 36.192 -30.206 1.00 82.75 224 GLN A N 1
ATOM 1823 C CA . GLN A 1 224 ? -24.219 36.206 -30.607 1.00 82.75 224 GLN A CA 1
ATOM 1824 C C . GLN A 1 224 ? -24.848 37.612 -30.580 1.00 82.75 224 GLN A C 1
ATOM 1826 O O . GLN A 1 224 ? -26.018 37.733 -30.916 1.00 82.75 224 GLN A O 1
ATOM 1831 N N . GLN A 1 225 ? -24.104 38.660 -30.180 1.00 74.25 225 GLN A N 1
ATOM 1832 C CA . GLN A 1 225 ? -24.616 40.032 -30.001 1.00 74.25 225 GLN A CA 1
ATOM 1833 C C . GLN A 1 225 ? -25.929 40.092 -29.202 1.00 74.25 225 GLN A C 1
ATOM 1835 O O . GLN A 1 225 ? -26.767 40.961 -29.420 1.00 74.25 225 GLN A O 1
ATOM 1840 N N . ILE A 1 226 ? -26.125 39.159 -28.268 1.00 67.25 226 ILE A N 1
ATOM 1841 C CA . ILE A 1 226 ? -27.278 39.203 -27.375 1.00 67.25 226 ILE A CA 1
ATOM 1842 C C . ILE A 1 226 ? -26.965 40.317 -26.371 1.00 67.25 226 ILE A C 1
ATOM 1844 O O . ILE A 1 226 ? -25.961 40.186 -25.658 1.00 67.25 226 ILE A O 1
ATOM 1848 N N . PRO A 1 227 ? -27.741 41.415 -26.319 1.00 64.12 227 PRO A N 1
ATOM 1849 C CA . PRO A 1 227 ? -27.525 42.437 -25.309 1.00 64.12 227 PRO A CA 1
ATOM 1850 C C . PRO A 1 227 ? -27.634 41.767 -23.939 1.00 64.12 227 PRO A C 1
ATOM 1852 O O . PRO A 1 227 ? -28.594 41.048 -23.659 1.00 64.12 227 PRO A O 1
ATOM 1855 N N . SER A 1 228 ? -26.601 41.923 -23.113 1.00 59.84 228 SER A N 1
ATOM 1856 C CA . SER A 1 228 ? -26.629 41.414 -21.746 1.00 59.84 228 SER A CA 1
ATOM 1857 C C . SER A 1 228 ? -27.726 42.156 -20.984 1.00 59.84 228 SER A C 1
ATOM 1859 O O . SER A 1 228 ? -27.590 43.363 -20.786 1.00 59.84 228 SER A O 1
ATOM 1861 N N . CYS A 1 229 ? -28.796 41.455 -20.603 1.00 52.94 229 CYS A N 1
ATOM 1862 C CA . CYS A 1 229 ? -29.732 41.930 -19.584 1.00 52.94 229 CYS A CA 1
ATOM 1863 C C . CYS A 1 229 ? -29.053 42.000 -18.215 1.00 52.94 229 CYS A C 1
ATOM 1865 O O . CYS A 1 229 ? -28.225 41.101 -17.922 1.00 52.94 229 CYS A O 1
#